Protein AF-A0A7R9B878-F1 (afdb_monomer_lite)

Sequence (375 aa):
MNLVMQFRKVCNHPELFERREAKSPLFLRCEQYVLPKLVYEEGLLSHSLPSKKHILENMLSVFFAENIHRSLQPSGKRKEVESCFSFTRFCSLSPAELQGLAVGGLVFVLLHAAHRTSISSLLRHCYQWWPAAELRLSSLFLLLPRLPSSGLVFTAVAGRSVYTYTIHIHHPMPETLEHRILRSRKVQQTWKQSGQQLLSLVEGVTIKQEVEEPSETAMKTHNLVHKVLPPTKPPPTSPSKSLRSPKVPEGKSPSKSHHEEESRFSILPEFPHKPQDSTVLEFQPTDMPAFLYYTSPKVQTGSRDLYSSCANAAWGSIRHKHCFPREGQQTLLYGSPESASLYMARTRLFHPPVLGGLAASVPRFGWSNILVPGE

Secondary structure (DSSP, 8-state):
-HHHHHHHHHHH-GGGTS----B--EEE-PPPEE--HHHHHTS-TTTSSHHHHIIIIIIS-TTSHHHHHHHHS--SS-S----TTHHHHHHT--HHHHHHHHHS-HHHHHHHHHHHHHHHHHHHHHHHH-GGGHHHHGGGGGG-----TTS---S-TTS--EEEEEEEEE---PPPHHHHHHHHHHHHHHHHHHHHHHHHHHSS----------------------------------------PPP-------------------PPPPP-PPP-PPEEEEEEEEEPPGGGG----SEEEPPPPEE-SSHHHHHHHHHHHTTSSHHHHHHHHHSSHHHHHHHHHGGG-SSPPP--GGGT---TT-SS--B-TT-

pLDDT: mean 71.99, std 23.73, range [22.48, 95.75]

Organism: Timema shepardi (NCBI:txid629360)

Structure (mmCIF, N/CA/C/O backbone):
data_AF-A0A7R9B878-F1
#
_entry.id   AF-A0A7R9B878-F1
#
loop_
_atom_site.group_PDB
_atom_site.id
_atom_site.type_symbol
_atom_site.label_atom_id
_atom_site.label_alt_id
_atom_site.label_comp_id
_atom_site.label_asym_id
_atom_site.label_entity_id
_atom_site.label_seq_id
_atom_site.pdbx_PDB_ins_code
_atom_site.Cartn_x
_atom_site.Cartn_y
_atom_site.Cartn_z
_atom_site.occupancy
_atom_site.B_iso_or_equiv
_atom_site.auth_seq_id
_atom_site.auth_comp_id
_atom_site.auth_asym_id
_atom_site.auth_atom_id
_atom_site.pdbx_PDB_model_num
ATOM 1 N N . MET A 1 1 ? 2.593 -8.143 -62.021 1.00 60.97 1 MET A N 1
ATOM 2 C CA . MET A 1 1 ? 3.829 -7.496 -61.518 1.00 60.97 1 MET A CA 1
ATOM 3 C C . MET A 1 1 ? 3.821 -7.278 -60.000 1.00 60.97 1 MET A C 1
ATOM 5 O O . MET A 1 1 ? 4.711 -7.811 -59.352 1.00 60.97 1 MET A O 1
ATOM 9 N N . ASN A 1 2 ? 2.829 -6.581 -59.416 1.00 71.06 2 ASN A N 1
ATOM 10 C CA . ASN A 1 2 ? 2.814 -6.216 -57.982 1.00 71.06 2 ASN A CA 1
ATOM 11 C C . ASN A 1 2 ? 3.173 -7.341 -56.992 1.00 71.06 2 ASN A C 1
ATOM 13 O O . ASN A 1 2 ? 4.050 -7.120 -56.167 1.00 71.06 2 ASN A O 1
ATOM 17 N N . LEU A 1 3 ? 2.573 -8.536 -57.078 1.00 79.94 3 LEU A N 1
ATOM 18 C CA . LEU A 1 3 ? 2.865 -9.629 -56.130 1.00 79.94 3 LEU A CA 1
ATOM 19 C C . LEU A 1 3 ? 4.356 -10.011 -56.100 1.00 79.94 3 LEU A C 1
ATOM 21 O O . LEU A 1 3 ? 4.953 -10.059 -55.030 1.00 79.94 3 LEU A O 1
ATOM 25 N N . VAL A 1 4 ? 4.990 -10.186 -57.265 1.00 83.88 4 VAL A N 1
ATOM 26 C CA . VAL A 1 4 ? 6.428 -10.507 -57.374 1.00 83.88 4 VAL A CA 1
ATOM 27 C C . VAL A 1 4 ? 7.299 -9.383 -56.798 1.00 83.88 4 VAL A C 1
ATOM 29 O O . VAL A 1 4 ? 8.306 -9.651 -56.145 1.00 83.88 4 VAL A O 1
ATOM 32 N N . MET A 1 5 ? 6.892 -8.124 -56.983 1.00 82.56 5 MET A N 1
ATOM 33 C CA . MET A 1 5 ? 7.583 -6.970 -56.397 1.00 82.56 5 MET A CA 1
ATOM 34 C C . MET A 1 5 ? 7.410 -6.894 -54.873 1.00 82.56 5 MET A C 1
ATOM 36 O O . MET A 1 5 ? 8.353 -6.510 -54.187 1.00 82.56 5 MET A O 1
ATOM 40 N N . GLN A 1 6 ? 6.253 -7.286 -54.327 1.00 77.81 6 GLN A N 1
ATOM 41 C CA . GLN A 1 6 ? 6.044 -7.347 -52.876 1.00 77.81 6 GLN A CA 1
ATOM 42 C C . GLN A 1 6 ? 6.827 -8.500 -52.238 1.00 77.81 6 GLN A C 1
ATOM 44 O O . GLN A 1 6 ? 7.474 -8.279 -51.220 1.00 77.81 6 GLN A O 1
ATOM 49 N N . PHE A 1 7 ? 6.873 -9.687 -52.857 1.00 82.50 7 PHE A N 1
ATOM 50 C CA . PHE A 1 7 ? 7.731 -10.777 -52.373 1.00 82.50 7 PHE A CA 1
ATOM 51 C C . PHE A 1 7 ? 9.207 -10.362 -52.345 1.00 82.50 7 PHE A C 1
ATOM 53 O O . PHE A 1 7 ? 9.856 -10.532 -51.320 1.00 82.50 7 PHE A O 1
ATOM 60 N N . ARG A 1 8 ? 9.720 -9.713 -53.403 1.00 86.06 8 ARG A N 1
ATOM 61 C CA . ARG A 1 8 ? 11.087 -9.153 -53.403 1.00 86.06 8 ARG A CA 1
ATOM 62 C C . ARG A 1 8 ? 11.313 -8.133 -52.280 1.00 86.06 8 ARG A C 1
ATOM 64 O O . ARG A 1 8 ? 12.351 -8.177 -51.631 1.00 86.06 8 ARG A O 1
ATOM 71 N N . LYS A 1 9 ? 10.344 -7.251 -52.006 1.00 84.25 9 LYS A N 1
ATOM 72 C CA . LYS A 1 9 ? 10.427 -6.304 -50.879 1.00 84.25 9 LYS A CA 1
ATOM 73 C C . LYS A 1 9 ? 10.482 -7.011 -49.523 1.00 84.25 9 LYS A C 1
ATOM 75 O O . LYS A 1 9 ? 11.307 -6.632 -48.707 1.00 84.25 9 LYS A O 1
ATOM 80 N N . VAL A 1 10 ? 9.665 -8.044 -49.303 1.00 78.94 10 VAL A N 1
ATOM 81 C CA . VAL A 1 10 ? 9.662 -8.827 -48.051 1.00 78.94 10 VAL A CA 1
ATOM 82 C C . VAL A 1 10 ? 10.943 -9.656 -47.889 1.00 78.94 10 VAL A C 1
ATOM 84 O O . VAL A 1 10 ? 11.454 -9.753 -46.780 1.00 78.94 10 VAL A O 1
ATOM 87 N N . CYS A 1 11 ? 11.517 -10.195 -48.970 1.00 80.94 11 CYS A N 1
ATOM 88 C CA . CYS A 1 11 ? 12.818 -10.875 -48.913 1.00 80.94 11 CYS A CA 1
ATOM 89 C C . CYS A 1 11 ? 13.971 -9.928 -48.542 1.00 80.94 11 CYS A C 1
ATOM 91 O O . CYS A 1 11 ? 14.878 -10.336 -47.823 1.00 80.94 11 CYS A O 1
ATOM 93 N N . ASN A 1 12 ? 13.934 -8.679 -49.016 1.00 81.81 12 ASN A N 1
ATOM 94 C CA . ASN A 1 12 ? 14.946 -7.669 -48.694 1.00 81.81 12 ASN A CA 1
ATOM 95 C C . ASN A 1 12 ? 14.740 -7.044 -47.300 1.00 81.81 12 ASN A C 1
ATOM 97 O O . ASN A 1 12 ? 15.704 -6.592 -46.690 1.00 81.81 12 ASN A O 1
ATOM 101 N N . HIS A 1 13 ? 13.491 -7.003 -46.828 1.00 79.19 13 HIS A N 1
ATOM 102 C CA . HIS A 1 13 ? 13.063 -6.359 -45.588 1.00 79.19 13 HIS A CA 1
ATOM 103 C C . HIS A 1 13 ? 12.027 -7.234 -44.855 1.00 79.19 13 HIS A C 1
ATOM 105 O O . HIS A 1 13 ? 10.819 -6.967 -44.947 1.00 79.19 13 HIS A O 1
ATOM 111 N N . PRO A 1 14 ? 12.450 -8.293 -44.136 1.00 72.00 14 PRO A N 1
ATOM 112 C CA . PRO A 1 14 ? 11.535 -9.157 -43.387 1.00 72.00 14 PRO A CA 1
ATOM 113 C C . PRO A 1 14 ? 10.742 -8.396 -42.310 1.00 72.00 14 PRO A C 1
ATOM 115 O O . PRO A 1 14 ? 9.621 -8.783 -41.984 1.00 72.00 14 PRO A O 1
ATOM 118 N N . GLU A 1 15 ? 11.248 -7.258 -41.823 1.00 68.31 15 GLU A N 1
ATOM 119 C CA . GLU A 1 15 ? 10.559 -6.341 -40.907 1.00 68.31 15 GLU A CA 1
ATOM 120 C C . GLU A 1 15 ? 9.314 -5.658 -41.508 1.00 68.31 15 GLU A C 1
ATOM 122 O O . GLU A 1 15 ? 8.491 -5.112 -40.770 1.00 68.31 15 GLU A O 1
ATOM 127 N N . LEU A 1 16 ? 9.126 -5.704 -42.836 1.00 72.56 16 LEU A N 1
ATOM 128 C CA . LEU A 1 16 ? 7.860 -5.310 -43.470 1.00 72.56 16 LEU A CA 1
ATOM 129 C C . LEU A 1 16 ? 6.738 -6.324 -43.214 1.00 72.56 16 LEU A C 1
ATOM 131 O O . LEU A 1 16 ? 5.569 -5.947 -43.292 1.00 72.56 16 LEU A O 1
ATOM 135 N N . PHE A 1 17 ? 7.088 -7.580 -42.921 1.00 67.31 17 PHE A N 1
ATOM 136 C CA . PHE A 1 17 ? 6.156 -8.661 -42.603 1.00 67.31 17 PHE A CA 1
ATOM 137 C C . PHE A 1 17 ? 6.079 -8.884 -41.085 1.00 67.31 17 PHE A C 1
ATOM 139 O O . PHE A 1 17 ? 4.998 -8.837 -40.506 1.00 67.31 17 PHE A O 1
ATOM 146 N N . GLU A 1 18 ? 7.227 -9.012 -40.413 1.00 66.12 18 GLU A N 1
ATOM 147 C CA . GLU A 1 18 ? 7.327 -9.131 -38.952 1.00 66.12 18 GLU A CA 1
ATOM 148 C C . GLU A 1 18 ? 7.407 -7.764 -38.254 1.00 66.12 18 GLU A C 1
ATOM 150 O O . GLU A 1 18 ? 8.335 -7.467 -37.492 1.00 66.12 18 GLU A O 1
ATOM 155 N N . ARG A 1 19 ? 6.402 -6.911 -38.482 1.00 70.00 19 ARG A N 1
ATOM 156 C CA . ARG A 1 19 ? 6.251 -5.687 -37.686 1.00 70.00 19 ARG A CA 1
ATOM 157 C C . ARG A 1 19 ? 5.991 -6.060 -36.230 1.00 70.00 19 ARG A C 1
ATOM 159 O O . ARG A 1 19 ? 4.980 -6.671 -35.894 1.00 70.00 19 ARG A O 1
ATOM 166 N N . ARG A 1 20 ? 6.908 -5.671 -35.345 1.00 75.19 20 ARG A N 1
ATOM 167 C CA . ARG A 1 20 ? 6.765 -5.871 -33.900 1.00 75.19 20 ARG A CA 1
ATOM 168 C C . ARG A 1 20 ? 5.808 -4.821 -33.331 1.00 75.19 20 ARG A C 1
ATOM 170 O O . ARG A 1 20 ? 6.236 -3.772 -32.865 1.00 75.19 20 ARG A O 1
ATOM 177 N N . GLU A 1 21 ? 4.513 -5.099 -33.408 1.00 82.62 21 GLU A N 1
ATOM 178 C CA . GLU A 1 21 ? 3.469 -4.215 -32.879 1.00 82.62 21 GLU A CA 1
ATOM 179 C C . GLU A 1 21 ? 3.518 -4.094 -31.347 1.00 82.62 21 GLU A C 1
ATOM 181 O O . GLU A 1 21 ? 3.971 -5.007 -30.648 1.00 82.62 21 GLU A O 1
ATOM 186 N N . ALA A 1 22 ? 3.023 -2.966 -30.827 1.00 87.75 22 ALA A N 1
ATOM 187 C CA . ALA A 1 22 ? 2.851 -2.750 -29.395 1.00 87.75 22 ALA A CA 1
ATOM 188 C C . ALA A 1 22 ? 1.836 -3.747 -28.816 1.00 87.75 22 ALA A C 1
ATOM 190 O O . ALA A 1 22 ? 0.763 -3.959 -29.381 1.00 87.75 22 ALA A O 1
ATOM 191 N N . LYS A 1 23 ? 2.172 -4.359 -27.679 1.00 87.94 23 LYS A N 1
ATOM 192 C CA . LYS A 1 23 ? 1.365 -5.404 -27.037 1.00 87.94 23 LYS A CA 1
ATOM 193 C C . LYS A 1 23 ? 0.832 -4.915 -25.703 1.00 87.94 23 LYS A C 1
ATOM 195 O O . LYS A 1 23 ? 1.571 -4.350 -24.904 1.00 87.94 23 LYS A O 1
ATOM 200 N N . SER A 1 24 ? -0.435 -5.193 -25.435 1.00 91.19 24 SER A N 1
ATOM 201 C CA . SER A 1 24 ? -1.077 -4.969 -24.143 1.00 91.19 24 SER A CA 1
ATOM 202 C C . SER A 1 24 ? -1.855 -6.221 -23.720 1.00 91.19 24 SER A C 1
ATOM 204 O O . SER A 1 24 ? -2.258 -7.013 -24.579 1.00 91.19 24 SER A O 1
ATOM 206 N N . PRO A 1 25 ? -2.075 -6.444 -22.413 1.00 93.31 25 PRO A N 1
ATOM 207 C CA . PRO A 1 25 ? -2.999 -7.468 -21.947 1.00 93.31 25 PRO A CA 1
ATOM 208 C C . PRO A 1 25 ? -4.426 -7.143 -22.382 1.00 93.31 25 PRO A C 1
ATOM 210 O O . PRO A 1 25 ? -4.847 -5.985 -22.337 1.00 93.31 25 PRO A O 1
ATOM 213 N N . LEU A 1 26 ? -5.213 -8.170 -22.697 1.00 94.56 26 LEU A N 1
ATOM 214 C CA . LEU A 1 26 ? -6.654 -8.004 -22.842 1.00 94.56 26 LEU A CA 1
ATOM 215 C C . LEU A 1 26 ? -7.258 -7.679 -21.468 1.00 94.56 26 LEU A C 1
ATOM 217 O O . LEU A 1 26 ? -7.302 -8.541 -20.588 1.00 94.56 26 LEU A O 1
ATOM 221 N N . PHE A 1 27 ? -7.714 -6.441 -21.273 1.00 94.88 27 PHE A N 1
ATOM 222 C CA . PHE A 1 27 ? -8.405 -6.046 -20.048 1.00 94.88 27 PHE A CA 1
ATOM 223 C C . PHE A 1 27 ? -9.888 -6.426 -20.123 1.00 94.88 27 PHE A C 1
ATOM 225 O O . PHE A 1 27 ? -10.669 -5.807 -20.846 1.00 94.88 27 PHE A O 1
ATOM 232 N N . LEU A 1 28 ? -10.283 -7.437 -19.353 1.00 94.06 28 LEU A N 1
ATOM 233 C CA . LEU A 1 28 ? -11.670 -7.858 -19.208 1.00 94.06 28 LEU A CA 1
ATOM 234 C C . LEU A 1 28 ? -12.318 -7.140 -18.021 1.00 94.06 28 LEU A C 1
ATOM 236 O O . LEU A 1 28 ? -11.859 -7.215 -16.879 1.00 94.06 28 LEU A O 1
ATOM 240 N N . ARG A 1 29 ? -13.434 -6.459 -18.280 1.00 91.31 29 ARG A N 1
ATOM 241 C CA . ARG A 1 29 ? -14.284 -5.908 -17.226 1.00 91.31 29 ARG A CA 1
ATOM 242 C C . ARG A 1 29 ? -15.211 -7.008 -16.713 1.00 91.31 29 ARG A C 1
ATOM 244 O O . ARG A 1 29 ? -16.093 -7.447 -17.442 1.00 91.31 29 ARG A O 1
ATOM 251 N N . CYS A 1 30 ? -15.044 -7.417 -15.456 1.00 92.44 30 CYS A N 1
ATOM 252 C CA . CYS A 1 30 ? -16.064 -8.215 -14.781 1.00 92.44 30 CYS A CA 1
ATOM 253 C C . CYS A 1 30 ? -17.383 -7.435 -14.655 1.00 92.44 30 CYS A C 1
ATOM 255 O O . CYS A 1 30 ? -17.383 -6.223 -14.421 1.00 92.44 30 CYS A O 1
ATOM 257 N N . GLU A 1 31 ? -18.500 -8.154 -14.749 1.00 93.25 31 GLU A N 1
ATOM 258 C CA . GLU A 1 31 ? -19.825 -7.625 -14.429 1.00 93.25 31 GLU A CA 1
ATOM 259 C C . GLU A 1 31 ? -19.947 -7.254 -12.943 1.00 93.25 31 GLU A C 1
ATOM 261 O O . GLU A 1 31 ? -19.177 -7.714 -12.090 1.00 93.25 31 GLU A O 1
ATOM 266 N N . GLN A 1 32 ? -20.919 -6.394 -12.634 1.00 93.50 32 GLN A N 1
ATOM 267 C CA . GLN A 1 32 ? -21.176 -5.953 -11.266 1.00 93.50 32 GLN A CA 1
ATOM 268 C C . GLN A 1 32 ? -21.882 -7.047 -10.462 1.00 93.50 32 GLN A C 1
ATOM 270 O O . GLN A 1 32 ? -22.821 -7.685 -10.934 1.00 93.50 32 GLN A O 1
ATOM 275 N N . TYR A 1 33 ? -21.460 -7.231 -9.214 1.00 94.88 33 TYR A N 1
ATOM 276 C CA . TYR A 1 33 ? -22.148 -8.106 -8.276 1.00 94.88 33 TYR A CA 1
ATOM 277 C C . TYR A 1 33 ? -23.365 -7.372 -7.704 1.00 94.88 33 TYR A C 1
ATOM 279 O O . TYR A 1 33 ? -23.237 -6.548 -6.796 1.00 94.88 33 TYR A O 1
ATOM 287 N N . VAL A 1 34 ? -24.537 -7.642 -8.281 1.00 95.75 34 VAL A N 1
ATOM 288 C CA . VAL A 1 34 ? -25.822 -7.086 -7.840 1.00 95.75 34 VAL A CA 1
ATOM 289 C C . VAL A 1 34 ? -26.262 -7.783 -6.552 1.00 95.75 34 VAL A C 1
ATOM 291 O O . VAL A 1 34 ? -26.659 -8.946 -6.565 1.00 95.75 34 VAL A O 1
ATOM 294 N N . LEU A 1 35 ? -26.209 -7.057 -5.438 1.00 95.50 35 LEU A N 1
ATOM 295 C CA . LEU A 1 35 ? -26.675 -7.503 -4.131 1.00 95.50 35 LEU A CA 1
ATOM 296 C C . LEU A 1 35 ? -28.018 -6.822 -3.801 1.00 95.50 35 LEU A C 1
ATOM 298 O O . LEU A 1 35 ? -28.092 -5.591 -3.848 1.00 95.50 35 LEU A O 1
ATOM 302 N N . PRO A 1 36 ? -29.081 -7.566 -3.438 1.00 95.38 36 PRO A N 1
ATOM 303 C CA . PRO A 1 36 ? -30.350 -6.961 -3.040 1.00 95.38 36 PRO A CA 1
ATOM 304 C C . PRO A 1 36 ? -30.195 -6.053 -1.815 1.00 95.38 36 PRO A C 1
ATOM 306 O O . PRO A 1 36 ? -29.483 -6.399 -0.870 1.00 95.38 36 PRO A O 1
ATOM 309 N N . LYS A 1 37 ? -30.919 -4.923 -1.798 1.00 94.31 37 LYS A N 1
ATOM 310 C CA . LYS A 1 37 ? -30.866 -3.914 -0.722 1.00 94.31 37 LYS A CA 1
ATOM 311 C C . LYS A 1 37 ? -30.964 -4.526 0.681 1.00 94.31 37 LYS A C 1
ATOM 313 O O . LYS A 1 37 ? -30.118 -4.234 1.519 1.00 94.31 37 LYS A O 1
ATOM 318 N N . LEU A 1 38 ? -31.935 -5.416 0.899 1.00 92.88 38 LEU A N 1
ATOM 319 C CA . LEU A 1 38 ? -32.158 -6.108 2.175 1.00 92.88 38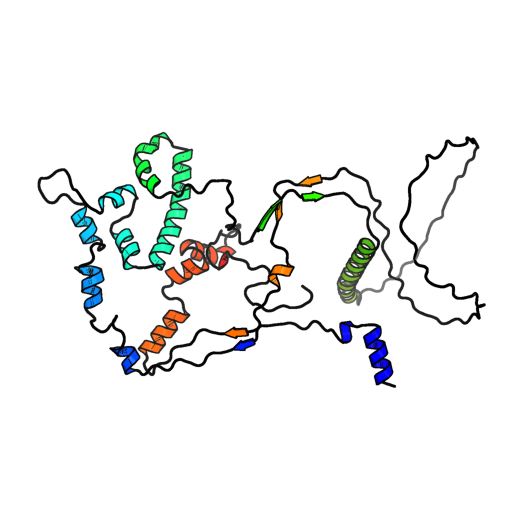 LEU A CA 1
ATOM 320 C C . LEU A 1 38 ? -30.903 -6.861 2.659 1.00 92.88 38 LEU A C 1
ATOM 322 O O . LEU A 1 38 ? -30.516 -6.758 3.817 1.00 92.88 38 LEU A O 1
ATOM 326 N N . VAL A 1 39 ? -30.212 -7.562 1.755 1.00 93.44 39 VAL A N 1
ATOM 327 C CA . VAL A 1 39 ? -29.002 -8.331 2.087 1.00 93.44 39 VAL A CA 1
ATOM 328 C C . VAL A 1 39 ? -27.808 -7.407 2.359 1.00 93.44 39 VAL A C 1
ATOM 330 O O . VAL A 1 39 ? -26.968 -7.734 3.193 1.00 93.44 39 VAL A O 1
ATOM 333 N N . TYR A 1 40 ? -27.737 -6.240 1.708 1.00 91.81 40 TYR A N 1
ATOM 334 C CA . TYR A 1 40 ? -26.709 -5.237 2.008 1.00 91.81 40 TYR A CA 1
ATOM 335 C C . TYR A 1 40 ? -26.927 -4.549 3.367 1.00 91.81 40 TYR A C 1
ATOM 337 O O . TYR A 1 40 ? -25.963 -4.300 4.089 1.00 91.81 40 TYR A O 1
ATOM 345 N N . GLU A 1 41 ? -28.174 -4.211 3.706 1.00 89.12 41 GLU A N 1
ATOM 346 C CA . GLU A 1 41 ? -28.492 -3.416 4.898 1.00 89.12 41 GLU A CA 1
ATOM 347 C C . GLU A 1 41 ? -28.622 -4.272 6.169 1.00 89.12 41 GLU A C 1
ATOM 349 O O . GLU A 1 41 ? -28.073 -3.893 7.202 1.00 89.12 41 GLU A O 1
ATOM 354 N N . GLU A 1 42 ? -29.254 -5.449 6.090 1.00 89.12 42 GLU A N 1
ATOM 355 C CA . GLU A 1 42 ? -29.524 -6.318 7.250 1.00 89.12 42 GLU A CA 1
ATOM 356 C C . GLU A 1 42 ? -28.644 -7.581 7.290 1.00 89.12 42 GLU A C 1
ATOM 358 O O . GLU A 1 42 ? -28.319 -8.080 8.368 1.00 89.12 42 GLU A O 1
ATOM 363 N N . GLY A 1 43 ? -28.188 -8.081 6.134 1.00 88.50 43 GLY A N 1
ATOM 364 C CA . GLY A 1 43 ? -27.401 -9.323 6.035 1.00 88.50 43 GLY A CA 1
ATOM 365 C C . GLY A 1 43 ? -25.981 -9.257 6.623 1.00 88.50 43 GLY A C 1
ATOM 366 O O . GLY A 1 43 ? -25.303 -10.279 6.738 1.00 88.50 43 GLY A O 1
ATOM 367 N N . LEU A 1 44 ? -25.508 -8.0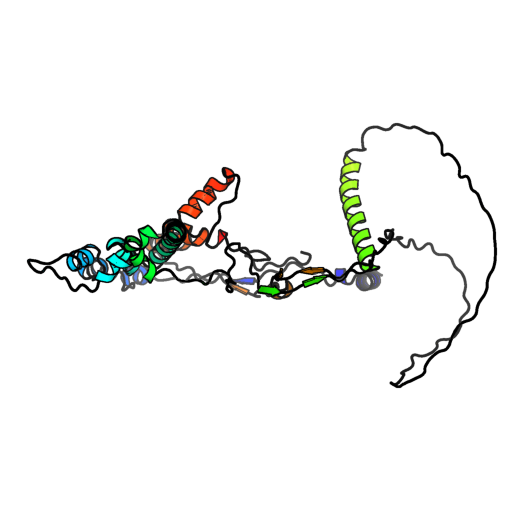72 7.018 1.00 85.44 44 LEU A N 1
ATOM 368 C CA . LEU A 1 44 ? -24.191 -7.880 7.626 1.00 85.44 44 LEU A CA 1
ATOM 369 C C . LEU A 1 44 ? -24.225 -8.170 9.140 1.00 85.44 44 LEU A C 1
ATOM 371 O O . LEU A 1 44 ? -24.562 -7.311 9.953 1.00 85.44 44 LEU A O 1
ATOM 375 N N . LEU A 1 45 ? -23.751 -9.357 9.543 1.00 85.88 45 LEU A N 1
ATOM 376 C CA . LEU A 1 45 ? -23.610 -9.799 10.952 1.00 85.88 45 LEU A CA 1
ATOM 377 C C . LEU A 1 45 ? -22.684 -8.917 11.832 1.00 85.88 45 LEU A C 1
ATOM 379 O O . LEU A 1 45 ? -22.586 -9.105 13.052 1.00 85.88 45 LEU A O 1
ATOM 383 N N . SER A 1 46 ? -21.972 -7.974 11.211 1.00 81.56 46 SER A N 1
ATOM 384 C CA . SER A 1 46 ? -21.177 -6.920 11.850 1.00 81.56 46 SER A CA 1
ATOM 385 C C . SER A 1 46 ? -21.989 -5.662 12.199 1.00 81.56 46 SER A C 1
ATOM 387 O O . SER A 1 46 ? -21.500 -4.831 12.965 1.00 81.56 46 SER A O 1
ATOM 389 N N . HIS A 1 47 ? -23.202 -5.521 11.651 1.00 80.88 47 HIS A N 1
ATOM 390 C CA . HIS A 1 47 ? -24.131 -4.401 11.851 1.00 80.88 47 HIS A CA 1
ATOM 391 C C . HIS A 1 47 ? -25.465 -4.819 12.496 1.00 80.88 47 HIS A C 1
ATOM 393 O O . HIS A 1 47 ? -26.141 -3.960 13.054 1.00 80.88 47 HIS A O 1
ATOM 399 N N . SER A 1 48 ? -25.813 -6.114 12.493 1.00 82.12 48 SER A N 1
ATOM 400 C CA . SER A 1 48 ? -27.084 -6.651 13.026 1.00 82.12 48 SER A CA 1
ATOM 401 C C . SER A 1 48 ? -27.394 -6.306 14.492 1.00 82.12 48 SER A C 1
ATOM 403 O O . SER A 1 48 ? -28.538 -6.409 14.923 1.00 82.12 48 SER A O 1
ATOM 405 N N . LEU A 1 49 ? -26.392 -5.879 15.263 1.00 84.81 49 LEU A N 1
ATOM 406 C CA . LEU A 1 49 ? -26.541 -5.318 16.603 1.00 84.81 49 LEU A CA 1
ATOM 407 C C . LEU A 1 49 ? -25.678 -4.046 16.702 1.00 84.81 49 LEU A C 1
ATOM 409 O O . LEU A 1 49 ? -24.469 -4.166 16.913 1.00 84.81 49 LEU A O 1
ATOM 413 N N . PRO A 1 50 ? -26.248 -2.829 16.588 1.00 79.88 50 PRO A N 1
ATOM 414 C CA . PRO A 1 50 ? -25.476 -1.580 16.613 1.00 79.88 50 PRO A CA 1
ATOM 415 C C . PRO A 1 50 ? -24.614 -1.406 17.874 1.00 79.88 50 PRO A C 1
ATOM 417 O O . PRO A 1 50 ? -23.491 -0.912 17.808 1.00 79.88 50 PRO A O 1
ATOM 420 N N . SER A 1 51 ? -25.103 -1.882 19.022 1.00 88.31 51 SER A N 1
ATOM 421 C CA . SER A 1 51 ? -24.391 -1.854 20.304 1.00 88.31 51 SER A CA 1
ATOM 422 C C . SER A 1 51 ? -23.247 -2.872 20.414 1.00 88.31 51 SER A C 1
ATOM 424 O O . SER A 1 51 ? -22.360 -2.682 21.243 1.00 88.31 51 SER A O 1
ATOM 426 N N . LYS A 1 52 ? -23.215 -3.931 19.589 1.00 87.50 52 LYS A N 1
ATOM 427 C CA . LYS A 1 52 ? -22.244 -5.039 19.699 1.00 87.50 52 LYS A CA 1
ATOM 428 C C . LYS A 1 52 ? -20.799 -4.564 19.574 1.00 87.50 52 LYS A C 1
ATOM 430 O O . LYS A 1 52 ? -19.963 -5.003 20.357 1.00 87.50 52 LYS A O 1
ATOM 435 N N . LYS A 1 53 ? -20.515 -3.640 18.649 1.00 85.88 53 LYS A N 1
ATOM 436 C CA . LYS A 1 53 ? -19.178 -3.039 18.521 1.00 85.88 53 LYS A CA 1
ATOM 437 C C . LYS A 1 53 ? -18.801 -2.254 19.771 1.00 85.88 53 LYS A C 1
ATOM 439 O O . LYS A 1 53 ? -17.782 -2.547 20.373 1.00 85.88 53 LYS A O 1
ATOM 444 N N . HIS A 1 54 ? -19.663 -1.355 20.246 1.00 87.94 54 HIS A N 1
ATOM 445 C CA . HIS A 1 54 ? -19.406 -0.613 21.485 1.00 87.94 54 HIS A CA 1
ATOM 446 C C . HIS A 1 54 ? -19.202 -1.541 22.700 1.00 87.94 54 HIS A C 1
ATOM 448 O O . HIS A 1 54 ? -18.325 -1.312 23.528 1.00 87.94 54 HIS A O 1
ATOM 454 N N . ILE A 1 55 ? -19.981 -2.618 22.816 1.00 90.19 55 ILE A N 1
ATOM 455 C CA . ILE A 1 55 ? -19.843 -3.569 23.923 1.00 90.19 55 ILE A CA 1
ATOM 456 C C . ILE A 1 55 ? -18.510 -4.331 23.836 1.00 90.19 55 ILE A C 1
ATOM 458 O O . ILE A 1 55 ? -17.818 -4.428 24.843 1.00 90.19 55 ILE A O 1
ATOM 462 N N . LEU A 1 56 ? -18.117 -4.831 22.661 1.00 89.00 56 LEU A N 1
ATOM 463 C CA . LEU A 1 56 ? -16.913 -5.660 22.505 1.00 89.00 56 LEU A CA 1
ATOM 464 C C . LEU A 1 56 ? -15.610 -4.852 22.377 1.00 89.00 56 LEU A C 1
ATOM 466 O O . LEU A 1 56 ? -14.604 -5.225 22.968 1.00 89.00 56 LEU A O 1
ATOM 470 N N . GLU A 1 57 ? -15.620 -3.759 21.614 1.00 86.12 57 GLU A N 1
ATOM 471 C CA . GLU A 1 57 ? -14.434 -2.963 21.255 1.00 86.12 57 GLU A CA 1
ATOM 472 C C . GLU A 1 57 ? -14.123 -1.868 22.295 1.00 86.12 57 GLU A C 1
ATOM 474 O O . GLU A 1 57 ? -12.965 -1.471 22.427 1.00 86.12 57 GLU A O 1
ATOM 479 N N . ASN A 1 58 ? -15.133 -1.411 23.056 1.00 86.25 58 ASN A N 1
ATOM 480 C CA . ASN A 1 58 ? -15.004 -0.366 24.082 1.00 86.25 58 ASN A CA 1
ATOM 481 C C . ASN A 1 58 ? -15.163 -0.941 25.506 1.00 86.25 58 ASN A C 1
ATOM 483 O O . ASN A 1 58 ? -14.205 -0.975 26.271 1.00 86.25 58 ASN A O 1
ATOM 487 N N . MET A 1 59 ? -16.352 -1.452 25.860 1.00 88.88 59 MET A N 1
ATOM 488 C CA . MET A 1 59 ? -16.681 -1.816 27.254 1.00 88.88 59 MET A CA 1
ATOM 489 C C . MET A 1 59 ? -15.946 -3.065 27.766 1.00 88.88 59 MET A C 1
ATOM 491 O O . MET A 1 59 ? -15.379 -3.047 28.856 1.00 88.88 59 MET A O 1
ATOM 495 N N . LEU A 1 60 ? -15.979 -4.156 26.994 1.00 90.56 60 LEU A N 1
ATOM 496 C CA . LEU A 1 60 ? -15.410 -5.462 27.358 1.00 90.56 60 LEU A CA 1
ATOM 497 C C . LEU A 1 60 ? -14.001 -5.682 26.784 1.00 90.56 60 LEU A C 1
ATOM 499 O O . LEU A 1 60 ? -13.402 -6.736 26.999 1.00 90.56 60 LEU A O 1
ATOM 503 N N . SER A 1 61 ? -13.459 -4.703 26.056 1.00 92.69 61 SER A N 1
ATOM 504 C CA . SER A 1 61 ? -12.120 -4.801 25.484 1.00 92.69 61 SER A CA 1
ATOM 505 C C . SER A 1 61 ? -11.064 -4.698 26.581 1.00 92.69 61 SER A C 1
ATOM 507 O O . SER A 1 61 ? -10.888 -3.654 27.216 1.00 92.69 61 SER A O 1
ATOM 509 N N . VAL A 1 62 ? -10.298 -5.774 26.765 1.00 94.44 62 VAL A N 1
ATOM 510 C CA . VAL A 1 62 ? -9.110 -5.783 27.636 1.00 94.44 62 VAL A CA 1
ATOM 511 C C . VAL A 1 62 ? -8.050 -4.790 27.127 1.00 94.44 62 VAL A C 1
ATOM 513 O O . VAL A 1 62 ? -7.253 -4.282 27.907 1.00 94.44 62 VAL A O 1
ATOM 516 N N . PHE A 1 63 ? -8.084 -4.463 25.829 1.00 93.38 63 PHE A N 1
ATOM 517 C CA . PHE A 1 63 ? -7.213 -3.482 25.181 1.00 93.38 63 PHE A CA 1
ATOM 518 C C . PHE A 1 63 ? -7.776 -2.051 25.176 1.00 93.38 63 PHE A C 1
ATOM 520 O O . PHE A 1 63 ? -7.183 -1.180 24.546 1.00 93.38 63 PHE A O 1
ATOM 527 N N . PHE A 1 64 ? -8.900 -1.770 25.844 1.00 94.25 64 PHE A N 1
ATOM 528 C CA . PHE A 1 64 ? -9.355 -0.389 26.014 1.00 94.25 64 PHE A CA 1
ATOM 529 C C . PHE A 1 64 ? -8.366 0.387 26.897 1.00 94.25 64 PHE A C 1
ATOM 531 O O . PHE A 1 64 ? -7.952 -0.108 27.948 1.00 94.25 64 PHE A O 1
ATOM 538 N N . ALA A 1 65 ? -7.981 1.601 26.491 1.00 93.88 65 ALA A N 1
ATOM 539 C CA . ALA A 1 65 ? -6.887 2.348 27.114 1.00 93.88 65 ALA A CA 1
ATOM 540 C C . ALA A 1 65 ? -7.090 2.582 28.621 1.00 93.88 65 ALA A C 1
ATOM 542 O O . ALA A 1 65 ? -6.134 2.483 29.386 1.00 93.88 65 ALA A O 1
ATOM 543 N N . GLU A 1 66 ? -8.328 2.822 29.061 1.00 93.06 66 GLU A N 1
ATOM 544 C CA . GLU A 1 66 ? -8.667 2.979 30.481 1.00 93.06 66 GLU A CA 1
ATOM 545 C C . GLU A 1 66 ? -8.600 1.648 31.255 1.00 93.06 66 GLU A C 1
ATOM 547 O O . GLU A 1 66 ? -8.171 1.628 32.406 1.00 93.06 66 GLU A O 1
ATOM 552 N N . ASN A 1 67 ? -8.937 0.516 30.627 1.00 91.56 67 ASN A N 1
ATOM 553 C CA . ASN A 1 67 ? -8.808 -0.811 31.245 1.00 91.56 67 ASN A CA 1
ATOM 554 C C . ASN A 1 67 ? -7.326 -1.196 31.414 1.00 91.56 67 ASN A C 1
ATOM 556 O O . ASN A 1 67 ? -6.919 -1.640 32.490 1.00 91.56 67 ASN A O 1
ATOM 560 N N . ILE A 1 68 ? -6.498 -0.938 30.392 1.00 92.62 68 ILE A N 1
ATOM 561 C CA . ILE A 1 68 ? -5.031 -1.069 30.462 1.00 92.62 68 ILE A CA 1
ATOM 562 C C . ILE A 1 68 ? -4.468 -0.161 31.569 1.00 92.62 68 ILE A C 1
ATOM 564 O O . ILE A 1 68 ? -3.674 -0.604 32.398 1.00 92.62 68 ILE A O 1
ATOM 568 N N . HIS A 1 69 ? -4.889 1.106 31.604 1.00 91.50 69 HIS A N 1
ATOM 569 C CA . HIS A 1 69 ? -4.412 2.097 32.567 1.00 91.50 69 HIS A CA 1
ATOM 570 C C . HIS A 1 69 ? -4.766 1.723 34.015 1.00 91.50 69 HIS A C 1
ATOM 572 O O . HIS A 1 69 ? -3.880 1.713 34.868 1.00 91.50 69 HIS A O 1
ATOM 578 N N . ARG A 1 70 ? -6.014 1.315 34.281 1.00 90.31 70 ARG A N 1
ATOM 579 C CA . ARG A 1 70 ? -6.448 0.800 35.594 1.00 90.31 70 ARG A CA 1
ATOM 580 C C . ARG A 1 70 ? -5.702 -0.468 36.007 1.00 90.31 70 ARG A C 1
ATOM 582 O O . ARG A 1 70 ? -5.405 -0.622 37.183 1.00 90.31 70 ARG A O 1
ATOM 589 N N . SER A 1 71 ? -5.366 -1.350 35.062 1.00 91.00 71 SER A N 1
ATOM 590 C CA . SER A 1 71 ? -4.561 -2.550 35.339 1.00 91.00 71 SER A CA 1
ATOM 591 C C . SER A 1 71 ? -3.100 -2.227 35.683 1.00 91.00 71 SER A C 1
ATOM 593 O O . SER A 1 71 ? -2.485 -2.951 36.459 1.00 91.00 71 SER A O 1
ATOM 595 N N . LEU A 1 72 ? -2.541 -1.149 35.124 1.00 89.06 72 LEU A N 1
ATOM 596 C CA . LEU A 1 72 ? -1.177 -0.689 35.409 1.00 89.06 72 LEU A CA 1
ATOM 597 C C . LEU A 1 72 ? -1.047 0.080 36.736 1.00 89.06 72 LEU A C 1
ATOM 599 O O . LEU A 1 72 ? 0.067 0.220 37.241 1.00 89.06 72 LEU A O 1
ATOM 603 N N . GLN A 1 73 ? -2.143 0.609 37.285 1.00 85.56 73 GLN A N 1
ATOM 604 C CA . GLN A 1 73 ? -2.130 1.354 38.545 1.00 85.56 73 GLN A CA 1
ATOM 605 C C . GLN A 1 73 ? -2.292 0.432 39.773 1.00 85.56 73 GLN A C 1
ATOM 607 O O . GLN A 1 73 ? -3.052 -0.536 39.729 1.00 85.56 73 GLN A O 1
ATOM 612 N N . PRO A 1 74 ? -1.628 0.734 40.908 1.00 80.44 74 PRO A N 1
ATOM 613 C CA . PRO A 1 74 ? -1.802 -0.022 42.145 1.00 80.44 74 PRO A CA 1
ATOM 614 C C . PRO A 1 74 ? -3.199 0.184 42.741 1.00 80.44 74 PRO A C 1
ATOM 616 O O . PRO A 1 74 ? -3.522 1.238 43.289 1.00 80.44 74 PRO A O 1
ATOM 619 N N . SER A 1 75 ? -4.023 -0.863 42.694 1.00 71.00 75 SER A N 1
ATOM 620 C CA . SER A 1 75 ? -5.323 -0.883 43.366 1.00 71.00 75 SER A CA 1
ATOM 621 C C . SER A 1 75 ? -5.156 -1.085 44.880 1.00 71.00 75 SER A C 1
ATOM 623 O O . SER A 1 75 ? -5.177 -2.208 45.391 1.00 71.00 75 SER A O 1
ATOM 625 N N . GLY A 1 76 ? -5.008 0.020 45.615 1.00 74.38 76 GLY A N 1
ATOM 626 C CA . GLY A 1 76 ? -4.971 0.051 47.081 1.00 74.38 76 GLY A CA 1
ATOM 627 C C . GLY A 1 76 ? -3.559 0.059 47.679 1.00 74.38 76 GLY A C 1
ATOM 628 O O . GLY A 1 76 ? -2.616 0.566 47.087 1.00 74.38 76 GLY A O 1
ATOM 629 N N . LYS A 1 77 ? -3.404 -0.476 48.900 1.00 73.69 77 LYS A N 1
ATOM 630 C CA . LYS A 1 77 ? -2.169 -0.343 49.709 1.00 73.69 77 LYS A CA 1
ATOM 631 C C . LYS A 1 77 ? -0.990 -1.242 49.280 1.00 73.69 77 LYS A C 1
ATOM 633 O O . LYS A 1 77 ? 0.039 -1.233 49.954 1.00 73.69 77 LYS A O 1
ATOM 638 N N . ARG A 1 78 ? -1.116 -2.046 48.217 1.00 70.25 78 ARG A N 1
ATOM 639 C CA . ARG A 1 78 ? -0.024 -2.911 47.727 1.00 70.25 78 ARG A CA 1
ATOM 640 C C . ARG A 1 78 ? 0.955 -2.091 46.880 1.00 70.25 78 ARG A C 1
ATOM 642 O O . ARG A 1 78 ? 0.530 -1.344 46.007 1.00 70.25 78 ARG A O 1
ATOM 649 N N . LYS A 1 79 ? 2.259 -2.238 47.142 1.00 70.38 79 LYS A N 1
ATOM 650 C CA . LYS A 1 79 ? 3.331 -1.566 46.380 1.00 70.38 79 LYS A CA 1
ATOM 651 C C . LYS A 1 79 ? 3.642 -2.247 45.044 1.00 70.38 79 LYS A C 1
ATOM 653 O O . LYS A 1 79 ? 4.151 -1.595 44.140 1.00 70.38 79 LYS A O 1
ATOM 658 N N . GLU A 1 80 ? 3.354 -3.538 44.940 1.00 76.25 80 GLU A N 1
ATOM 659 C CA . GLU A 1 80 ? 3.636 -4.376 43.775 1.00 76.25 80 GLU A CA 1
ATOM 660 C C . GLU A 1 80 ? 2.337 -4.682 43.023 1.00 76.25 80 GLU A C 1
ATOM 662 O O . GLU A 1 80 ? 1.284 -4.885 43.636 1.00 76.25 80 GLU A O 1
ATOM 667 N N . VAL A 1 81 ? 2.416 -4.669 41.689 1.00 77.00 81 VAL A N 1
ATOM 668 C CA . VAL A 1 81 ? 1.269 -4.779 40.779 1.00 77.00 81 VAL A CA 1
ATOM 669 C C . VAL A 1 81 ? 1.615 -5.749 39.657 1.00 77.00 81 VAL A C 1
ATOM 671 O O . VAL A 1 81 ? 2.338 -5.407 38.722 1.00 77.00 81 VAL A O 1
ATOM 674 N N . GLU A 1 82 ? 1.080 -6.963 39.734 1.00 81.88 82 GLU A N 1
ATOM 675 C CA . GLU A 1 82 ? 1.165 -7.921 38.636 1.00 81.88 82 GLU A CA 1
ATOM 676 C C . GLU A 1 82 ? 0.107 -7.572 37.582 1.00 81.88 82 GLU A C 1
ATOM 678 O O . GLU A 1 82 ? -1.091 -7.769 37.778 1.00 81.88 82 GLU A O 1
ATOM 683 N N . SER A 1 83 ? 0.558 -7.013 36.458 1.00 86.38 83 SER A N 1
ATOM 684 C CA . SER A 1 83 ? -0.291 -6.655 35.320 1.00 86.38 83 SER A CA 1
ATOM 685 C C . SER A 1 83 ? 0.234 -7.286 34.038 1.00 86.38 83 SER A C 1
ATOM 687 O O . SER A 1 83 ? 1.411 -7.131 33.692 1.00 86.38 83 SER A O 1
ATOM 689 N N . CYS A 1 84 ? -0.670 -7.902 33.273 1.00 88.62 84 CYS A N 1
ATOM 690 C CA . CYS A 1 84 ? -0.398 -8.408 31.927 1.00 88.62 84 CYS A CA 1
ATOM 691 C C . CYS A 1 84 ? 0.096 -7.314 30.961 1.00 88.62 84 CYS A C 1
ATOM 693 O O . CYS A 1 84 ? 0.713 -7.637 29.953 1.00 88.62 84 CYS A O 1
ATOM 695 N N . PHE A 1 85 ? -0.139 -6.029 31.263 1.00 90.00 85 PHE A N 1
ATOM 696 C CA . PHE A 1 85 ? 0.293 -4.890 30.446 1.00 90.00 85 PHE A CA 1
ATOM 697 C C . PHE A 1 85 ? 1.573 -4.210 30.938 1.00 90.00 85 PHE A C 1
ATOM 699 O O . PHE A 1 85 ? 2.019 -3.244 30.316 1.00 90.00 85 PHE A O 1
ATOM 706 N N . SER A 1 86 ? 2.205 -4.705 32.006 1.00 87.06 86 SER A N 1
ATOM 707 C CA . SER A 1 86 ? 3.470 -4.171 32.548 1.00 87.06 86 SER A CA 1
ATOM 708 C C . SER A 1 86 ? 4.554 -3.967 31.474 1.00 87.06 86 SER A C 1
ATOM 710 O O . SER A 1 86 ? 5.245 -2.947 31.477 1.00 87.06 86 SER A O 1
ATOM 712 N N . PHE A 1 87 ? 4.628 -4.862 30.479 1.00 85.56 87 PHE A N 1
ATOM 713 C CA . PHE A 1 87 ? 5.559 -4.772 29.346 1.00 85.56 87 PHE A CA 1
ATOM 714 C C . PHE A 1 87 ? 5.437 -3.479 28.515 1.00 85.56 87 PHE A C 1
ATOM 716 O O . PHE A 1 87 ? 6.424 -3.046 27.917 1.00 85.56 87 PHE A O 1
ATOM 723 N N . THR A 1 88 ? 4.263 -2.831 28.485 1.00 84.06 88 THR A N 1
ATOM 724 C CA . THR A 1 88 ? 4.021 -1.599 27.705 1.00 84.06 88 THR A CA 1
ATOM 725 C C . THR A 1 88 ? 4.899 -0.441 28.178 1.00 84.06 88 THR A C 1
ATOM 727 O O . THR A 1 88 ? 5.439 0.309 27.360 1.00 84.06 88 THR A O 1
ATOM 730 N N . ARG A 1 89 ? 5.125 -0.357 29.499 1.00 80.25 89 ARG A N 1
ATOM 731 C CA . ARG A 1 89 ? 6.010 0.623 30.144 1.00 80.25 89 ARG A CA 1
ATOM 732 C C . ARG A 1 89 ? 7.462 0.456 29.712 1.00 80.25 89 ARG A C 1
ATOM 734 O O . ARG A 1 89 ? 8.157 1.456 29.580 1.00 80.25 89 ARG A O 1
ATOM 741 N N . PHE A 1 90 ? 7.899 -0.774 29.442 1.00 77.69 90 PHE A N 1
ATOM 742 C CA . PHE A 1 90 ? 9.243 -1.038 28.935 1.00 77.69 90 PHE A CA 1
ATOM 743 C C . PHE A 1 90 ? 9.340 -0.767 27.427 1.00 77.69 90 PHE A C 1
ATOM 745 O O . PHE A 1 90 ? 10.173 0.030 26.997 1.00 77.69 90 PHE A O 1
ATOM 752 N N . CYS A 1 91 ? 8.419 -1.324 26.635 1.00 75.06 91 CYS A N 1
ATOM 753 C CA . CYS A 1 91 ? 8.395 -1.195 25.171 1.00 75.06 91 CYS A CA 1
ATOM 754 C C . CYS A 1 91 ? 8.202 0.249 24.659 1.00 75.06 91 CYS A C 1
ATOM 756 O O . CYS A 1 91 ? 8.396 0.514 23.466 1.00 75.06 91 CYS A O 1
ATOM 758 N N . SER A 1 92 ? 7.821 1.174 25.550 1.00 75.50 92 SER A N 1
ATOM 759 C CA . SER A 1 92 ? 7.347 2.529 25.239 1.00 75.50 92 SER A CA 1
ATOM 760 C C . SER A 1 92 ? 6.173 2.497 24.264 1.00 75.50 92 SER A C 1
ATOM 762 O O . SER A 1 92 ? 6.254 2.994 23.143 1.00 75.50 92 SER A O 1
ATOM 764 N N . LEU A 1 93 ? 5.098 1.853 24.718 1.00 85.06 93 LEU A N 1
ATOM 765 C CA . LEU A 1 93 ? 3.763 1.946 24.140 1.00 85.06 93 LEU A CA 1
ATOM 766 C C . LEU A 1 93 ? 2.861 2.627 25.170 1.00 85.06 93 LEU A C 1
ATOM 768 O O . LEU A 1 93 ? 2.804 2.193 26.324 1.00 85.06 93 LEU A O 1
ATOM 772 N N . SER A 1 94 ? 2.146 3.679 24.779 1.00 90.69 94 SER A N 1
ATOM 773 C CA . SER A 1 94 ? 1.058 4.202 25.607 1.00 90.69 94 SER A CA 1
ATOM 774 C C . SER A 1 94 ? -0.157 3.253 25.583 1.00 90.69 94 SER A C 1
ATOM 776 O O . SER A 1 94 ? -0.348 2.517 24.610 1.00 90.69 94 SER A O 1
ATOM 778 N N . PRO A 1 95 ? -1.032 3.280 26.609 1.00 92.75 95 PRO A N 1
ATOM 779 C CA . PRO A 1 95 ? -2.293 2.531 26.589 1.00 92.75 95 PRO A CA 1
ATOM 780 C C . PRO A 1 95 ? -3.172 2.846 25.366 1.00 92.75 95 PRO A C 1
ATOM 782 O O . PRO A 1 95 ? -3.820 1.954 24.827 1.00 92.75 95 PRO A O 1
ATOM 785 N N . ALA A 1 96 ? -3.148 4.098 24.893 1.00 92.75 96 ALA A N 1
ATOM 786 C CA . ALA A 1 96 ? -3.883 4.539 23.709 1.00 92.75 96 ALA A CA 1
ATOM 787 C C . ALA A 1 96 ? -3.287 3.991 22.398 1.00 92.75 96 ALA A C 1
ATOM 789 O O . ALA A 1 96 ? -4.034 3.551 21.526 1.00 92.75 96 ALA A O 1
ATOM 790 N N . GLU A 1 97 ? -1.956 3.950 22.261 1.00 91.94 97 GLU A N 1
ATOM 791 C CA . GLU A 1 97 ? -1.309 3.287 21.119 1.00 91.94 97 GLU A CA 1
ATOM 792 C C . GLU A 1 97 ? -1.580 1.783 21.114 1.00 91.94 97 GLU A C 1
ATOM 794 O O . GLU A 1 97 ? -1.868 1.234 20.054 1.00 91.94 97 GLU A O 1
ATOM 799 N N . LEU A 1 98 ? -1.545 1.113 22.275 1.00 92.19 98 LEU A N 1
ATOM 800 C CA . LEU A 1 98 ? -1.861 -0.316 22.345 1.00 92.19 98 LEU A CA 1
ATOM 801 C C . LEU A 1 98 ? -3.321 -0.594 21.950 1.00 92.19 98 LEU A C 1
ATOM 803 O O . LEU A 1 98 ? -3.567 -1.534 21.195 1.00 92.19 98 LEU A O 1
ATOM 807 N N . GLN A 1 99 ? -4.273 0.246 22.375 1.00 93.56 99 GLN A N 1
ATOM 808 C CA . GLN A 1 99 ? -5.656 0.174 21.892 1.00 93.56 99 GLN A CA 1
ATOM 809 C C . GLN A 1 99 ? -5.731 0.361 20.368 1.00 93.56 99 GLN A C 1
ATOM 811 O O . GLN A 1 99 ? -6.393 -0.417 19.680 1.00 93.56 99 GLN A O 1
ATOM 816 N N . GLY A 1 100 ? -5.037 1.368 19.826 1.00 92.19 100 GLY A N 1
ATOM 817 C CA . GLY A 1 100 ? -4.985 1.635 18.385 1.00 92.19 100 GLY A CA 1
ATOM 818 C C . GLY A 1 100 ? -4.410 0.463 17.584 1.00 92.19 100 GLY A C 1
ATOM 819 O O . GLY A 1 100 ? -4.964 0.097 16.552 1.00 92.19 100 GLY A O 1
ATOM 820 N N . LEU A 1 101 ? -3.353 -0.177 18.088 1.00 91.62 101 LEU A N 1
ATOM 821 C CA . LEU A 1 101 ? -2.737 -1.362 17.485 1.00 91.62 101 LEU A CA 1
ATOM 822 C C . LEU A 1 101 ? -3.646 -2.599 17.537 1.00 91.62 101 LEU A C 1
ATOM 824 O O . LEU A 1 101 ? -3.725 -3.333 16.554 1.00 91.62 101 LEU A O 1
ATOM 828 N N . ALA A 1 102 ? -4.329 -2.831 18.661 1.00 91.38 102 ALA A N 1
ATOM 829 C CA . ALA A 1 102 ? -5.162 -4.018 18.865 1.00 91.38 102 ALA A CA 1
ATOM 830 C C . ALA A 1 102 ? -6.549 -3.924 18.199 1.00 91.38 102 ALA A C 1
ATOM 832 O O . ALA A 1 102 ? -7.074 -4.936 17.740 1.00 91.38 102 ALA A O 1
ATOM 833 N N . VAL A 1 103 ? -7.146 -2.726 18.150 1.00 89.69 103 VAL A N 1
ATOM 834 C CA . VAL A 1 103 ? -8.543 -2.508 17.715 1.00 89.69 103 VAL A CA 1
ATOM 835 C C . VAL A 1 103 ? -8.638 -1.668 16.435 1.00 89.69 103 VAL A C 1
ATOM 837 O O . VAL A 1 103 ? -9.507 -1.913 15.603 1.00 89.69 103 VAL A O 1
ATOM 840 N N . GLY A 1 104 ? -7.732 -0.706 16.224 1.00 86.19 104 GLY A N 1
ATOM 841 C CA . GLY A 1 104 ? -7.728 0.173 15.042 1.00 86.19 104 GLY A CA 1
ATOM 842 C C . GLY A 1 104 ? -7.295 -0.508 13.734 1.00 86.19 104 GLY A C 1
ATOM 843 O O . GLY A 1 104 ? -7.486 0.045 12.649 1.00 86.19 104 GLY A O 1
ATOM 844 N N . GLY A 1 105 ? -6.743 -1.721 13.813 1.00 88.62 105 GLY A N 1
ATOM 845 C CA . GLY A 1 105 ? -6.400 -2.548 12.657 1.00 88.62 105 GLY A CA 1
ATOM 846 C C . GLY A 1 105 ? -5.164 -2.080 11.880 1.00 88.62 105 GLY A C 1
ATOM 847 O O . GLY A 1 105 ? -4.359 -1.270 12.341 1.00 88.62 105 GLY A O 1
ATOM 848 N N . LEU A 1 106 ? -4.994 -2.623 10.668 1.00 88.31 106 LEU A N 1
ATOM 849 C CA . LEU A 1 106 ? -3.726 -2.574 9.926 1.00 88.31 106 LEU A CA 1
ATOM 850 C C . LEU A 1 106 ? -3.192 -1.154 9.661 1.00 88.31 106 LEU A C 1
ATOM 852 O O . LEU A 1 106 ? -1.980 -0.962 9.655 1.00 88.31 106 LEU A O 1
ATOM 856 N N . VAL A 1 107 ? -4.058 -0.149 9.488 1.00 87.25 107 VAL A N 1
ATOM 857 C CA . VAL A 1 107 ? -3.617 1.244 9.271 1.00 87.25 107 VAL A CA 1
ATOM 858 C C . VAL A 1 107 ? -2.863 1.788 10.490 1.00 87.25 107 VAL A C 1
ATOM 860 O O . VAL A 1 107 ? -1.813 2.402 10.322 1.00 87.25 107 VAL A O 1
ATOM 863 N N . PHE A 1 108 ? -3.328 1.503 11.711 1.00 89.75 108 PHE A N 1
ATOM 864 C CA . PHE A 1 108 ? -2.627 1.899 12.938 1.00 89.75 108 PHE A CA 1
ATOM 865 C C . PHE A 1 108 ? -1.310 1.136 13.116 1.00 89.75 108 PHE A C 1
ATOM 867 O O . PHE A 1 108 ? -0.319 1.728 13.538 1.00 89.75 108 PHE A O 1
ATOM 874 N N . VAL A 1 109 ? -1.263 -0.143 12.727 1.00 88.56 109 VAL A N 1
ATOM 875 C CA . VAL A 1 109 ? -0.024 -0.944 12.729 1.00 88.56 109 VAL A CA 1
ATOM 876 C C . VAL A 1 109 ? 1.020 -0.356 11.772 1.00 88.56 109 VAL A C 1
ATOM 878 O O . VAL A 1 109 ? 2.176 -0.198 12.159 1.00 88.56 109 VAL A O 1
ATOM 881 N N . LEU A 1 110 ? 0.621 0.028 10.554 1.00 85.88 110 LEU A N 1
ATOM 882 C CA . LEU A 1 110 ? 1.517 0.647 9.568 1.00 85.88 110 LEU A CA 1
ATOM 883 C C . LEU A 1 110 ? 1.995 2.041 10.008 1.00 85.88 110 LEU A C 1
ATOM 885 O O . LEU A 1 110 ? 3.192 2.318 9.942 1.00 85.88 110 LEU A O 1
ATOM 889 N N . LEU A 1 111 ? 1.093 2.890 10.516 1.00 85.81 111 LEU A N 1
ATOM 890 C CA . LEU A 1 111 ? 1.437 4.210 11.065 1.00 85.81 111 LEU A CA 1
ATOM 891 C C . LEU A 1 111 ? 2.429 4.097 12.232 1.00 85.81 111 LEU A C 1
ATOM 893 O O . LEU A 1 111 ? 3.434 4.808 12.269 1.00 85.81 111 LEU A O 1
ATOM 897 N N . HIS A 1 112 ? 2.190 3.167 13.160 1.00 86.44 112 HIS A N 1
ATOM 898 C CA . HIS A 1 112 ? 3.093 2.927 14.281 1.00 86.44 112 HIS A CA 1
ATOM 899 C C . HIS A 1 112 ? 4.448 2.376 13.815 1.00 86.44 112 HIS A C 1
ATOM 901 O O . HIS A 1 112 ? 5.483 2.826 14.302 1.00 86.44 112 HIS A O 1
ATOM 907 N N . ALA A 1 113 ? 4.479 1.459 12.841 1.00 83.19 113 ALA A N 1
ATOM 908 C CA . ALA A 1 113 ? 5.729 0.950 12.273 1.00 83.19 113 ALA A CA 1
ATOM 909 C C . ALA A 1 113 ? 6.561 2.063 11.604 1.00 83.19 113 ALA A C 1
ATOM 911 O O . ALA A 1 113 ? 7.776 2.132 11.819 1.00 83.19 113 ALA A O 1
ATOM 912 N N . ALA A 1 114 ? 5.920 2.981 10.869 1.00 80.38 114 ALA A N 1
ATOM 913 C CA . ALA A 1 114 ? 6.585 4.150 10.291 1.00 80.38 114 ALA A CA 1
ATOM 914 C C . ALA A 1 114 ? 7.163 5.067 11.388 1.00 80.38 114 ALA A C 1
ATOM 916 O O . ALA A 1 114 ? 8.362 5.355 11.393 1.00 80.38 114 ALA A O 1
ATOM 917 N N . HIS A 1 115 ? 6.351 5.431 12.385 1.00 82.12 115 HIS A N 1
ATOM 918 C CA . HIS A 1 115 ? 6.764 6.273 13.511 1.00 82.12 115 HIS A CA 1
ATOM 919 C C . HIS A 1 115 ? 7.913 5.652 14.333 1.00 82.12 115 HIS A C 1
ATOM 921 O O . HIS A 1 115 ? 8.910 6.316 14.628 1.00 82.12 115 HIS A O 1
ATOM 927 N N . ARG A 1 116 ? 7.844 4.346 14.638 1.00 78.81 116 ARG A N 1
ATOM 928 C CA . ARG A 1 116 ? 8.926 3.609 15.319 1.00 78.81 116 ARG A CA 1
ATOM 929 C C . ARG A 1 116 ? 10.199 3.512 14.479 1.00 78.81 116 ARG A C 1
ATOM 931 O O . ARG A 1 116 ? 11.280 3.478 15.062 1.00 78.81 116 ARG A O 1
ATOM 938 N N . THR A 1 117 ? 10.109 3.515 13.148 1.00 76.19 117 THR A N 1
ATOM 939 C CA . THR A 1 117 ? 11.294 3.568 12.271 1.00 76.19 117 THR A CA 1
ATOM 940 C C . THR A 1 117 ? 11.998 4.923 12.386 1.00 76.19 117 THR A C 1
ATOM 942 O O . THR A 1 117 ? 13.214 4.963 12.585 1.00 76.19 117 THR A O 1
ATOM 945 N N . SER A 1 118 ? 11.240 6.025 12.377 1.00 78.06 118 SER A N 1
ATOM 946 C CA . SER A 1 118 ? 11.767 7.381 12.600 1.00 78.06 118 SER A CA 1
ATOM 947 C C . SER A 1 118 ? 12.369 7.564 13.999 1.00 78.06 118 SER A C 1
ATOM 949 O O . SER A 1 118 ? 13.435 8.156 14.143 1.00 78.06 118 SER A O 1
ATOM 951 N N . ILE A 1 119 ? 11.749 7.000 15.041 1.00 79.19 119 ILE A N 1
ATOM 952 C CA . ILE A 1 119 ? 12.313 7.005 16.401 1.00 79.19 119 ILE A CA 1
ATOM 953 C C . ILE A 1 119 ? 13.564 6.107 16.501 1.00 79.19 119 ILE A C 1
ATOM 955 O O . ILE A 1 119 ? 14.514 6.454 17.200 1.00 79.19 119 ILE A O 1
ATOM 959 N N . SER A 1 120 ? 13.618 4.976 15.786 1.00 76.31 120 SER A N 1
ATOM 960 C CA . SER A 1 120 ? 14.760 4.044 15.811 1.00 76.31 120 SER A CA 1
ATOM 961 C C . SER A 1 120 ? 16.074 4.684 15.348 1.00 76.31 120 SER A C 1
ATOM 963 O O . SER A 1 120 ? 17.125 4.390 15.922 1.00 76.31 120 SER A O 1
ATOM 965 N N . SER A 1 121 ? 16.048 5.564 14.340 1.00 76.19 121 SER A N 1
ATOM 966 C CA . SER A 1 121 ? 17.253 6.274 13.886 1.00 76.19 121 SER A CA 1
ATOM 967 C C . SER A 1 121 ? 17.757 7.275 14.932 1.00 76.19 121 SER A C 1
ATOM 969 O O . SER A 1 121 ? 18.952 7.283 15.229 1.00 76.19 121 SER A O 1
ATOM 971 N N . LEU A 1 122 ? 16.850 8.034 15.555 1.00 81.44 122 LEU A N 1
ATOM 972 C CA . LEU A 1 122 ? 17.162 8.969 16.641 1.00 81.44 122 LEU A CA 1
ATOM 973 C C . LEU A 1 122 ? 17.728 8.241 17.869 1.00 81.44 122 LEU A C 1
ATOM 975 O O . LEU A 1 122 ? 18.779 8.624 18.376 1.00 81.44 122 LEU A O 1
ATOM 979 N N . LEU A 1 123 ? 17.102 7.140 18.301 1.00 76.06 123 LEU A N 1
ATOM 980 C CA . LEU A 1 123 ? 17.594 6.324 19.418 1.00 76.06 123 LEU A CA 1
ATOM 981 C C . LEU A 1 123 ? 18.977 5.722 19.138 1.00 76.06 123 LEU A C 1
ATOM 983 O O . LEU A 1 123 ? 19.825 5.714 20.029 1.00 76.06 123 LEU A O 1
ATOM 987 N N . ARG A 1 124 ? 19.237 5.264 17.904 1.00 76.31 124 ARG A N 1
ATOM 988 C CA . ARG A 1 124 ? 20.563 4.771 17.493 1.00 76.31 124 ARG A CA 1
ATOM 989 C C . ARG A 1 124 ? 21.623 5.873 17.581 1.00 76.31 124 ARG A C 1
ATOM 991 O O . ARG A 1 124 ? 22.717 5.609 18.071 1.00 76.31 124 ARG A O 1
ATOM 998 N N . HIS A 1 125 ? 21.290 7.096 17.167 1.00 80.06 125 HIS A N 1
ATOM 999 C CA . HIS A 1 125 ? 22.179 8.251 17.293 1.00 80.06 125 HIS A CA 1
ATOM 1000 C C . HIS A 1 125 ? 22.449 8.607 18.765 1.00 80.06 125 HIS A C 1
ATOM 1002 O O . HIS A 1 125 ? 23.603 8.748 19.161 1.00 80.06 125 HIS A O 1
ATOM 1008 N N . CYS A 1 126 ? 21.407 8.693 19.600 1.00 78.56 126 CYS A N 1
ATOM 1009 C CA . CYS A 1 126 ? 21.558 8.934 21.038 1.00 78.56 126 CYS A CA 1
ATOM 1010 C C . CYS A 1 126 ? 22.420 7.863 21.722 1.00 78.56 126 CYS A C 1
ATOM 1012 O O . CYS A 1 126 ? 23.250 8.206 22.555 1.00 78.56 126 CYS A O 1
ATOM 1014 N N . TYR A 1 127 ? 22.269 6.589 21.347 1.00 72.50 127 TYR A N 1
ATOM 1015 C CA . TYR A 1 127 ? 23.101 5.504 21.868 1.00 72.50 127 TYR A CA 1
ATOM 1016 C C . TYR A 1 127 ? 24.576 5.652 21.462 1.00 72.50 127 TYR A C 1
ATOM 1018 O O . TYR A 1 127 ? 25.456 5.600 22.316 1.00 72.50 127 TYR A O 1
ATOM 1026 N N . GLN A 1 128 ? 24.845 5.894 20.174 1.00 80.44 128 GLN A N 1
ATOM 1027 C CA . GLN A 1 128 ? 26.205 6.006 19.635 1.00 80.44 128 GLN A CA 1
ATOM 1028 C C . GLN A 1 128 ? 27.014 7.157 20.255 1.00 80.44 128 GLN A C 1
ATOM 1030 O O . GLN A 1 128 ? 28.219 7.015 20.448 1.00 80.44 128 GLN A O 1
ATOM 1035 N N . TRP A 1 129 ? 26.367 8.287 20.556 1.00 81.69 129 TRP A N 1
ATOM 1036 C CA . TRP A 1 129 ? 27.037 9.487 21.072 1.00 81.69 129 TRP A CA 1
ATOM 1037 C C . TRP A 1 129 ? 26.903 9.688 22.587 1.00 81.69 129 TRP A C 1
ATOM 1039 O O . TRP A 1 129 ? 27.619 10.517 23.144 1.00 81.69 129 TRP A O 1
ATOM 1049 N N . TRP A 1 130 ? 26.001 8.969 23.267 1.00 79.81 130 TRP A N 1
ATOM 1050 C CA . TRP A 1 130 ? 25.688 9.206 24.682 1.00 79.81 130 TRP A CA 1
ATOM 1051 C C . TRP A 1 130 ? 25.515 7.911 25.507 1.00 79.81 130 TRP A C 1
ATOM 1053 O O . TRP A 1 130 ? 24.477 7.717 26.147 1.00 79.81 130 TRP A O 1
ATOM 1063 N N . PRO A 1 131 ? 26.531 7.022 25.565 1.00 68.06 131 PRO A N 1
ATOM 1064 C CA . PRO A 1 131 ? 26.437 5.735 26.269 1.00 68.06 131 PRO A CA 1
ATOM 1065 C C . PRO A 1 131 ? 26.065 5.874 27.757 1.00 68.06 131 PRO A C 1
ATOM 1067 O O . PRO A 1 131 ? 25.328 5.055 28.294 1.00 68.06 131 PRO A O 1
ATOM 1070 N N . ALA A 1 132 ? 26.439 6.975 28.419 1.00 65.19 132 ALA A N 1
ATOM 1071 C CA . ALA A 1 132 ? 26.034 7.256 29.802 1.00 65.19 132 ALA A CA 1
ATOM 1072 C C . ALA A 1 132 ? 24.501 7.388 30.020 1.00 65.19 132 ALA A C 1
ATOM 1074 O O . ALA A 1 132 ? 24.047 7.423 31.163 1.00 65.19 132 ALA A O 1
ATOM 1075 N N . ALA A 1 133 ? 23.688 7.461 28.956 1.00 61.28 133 ALA A N 1
ATOM 1076 C CA . ALA A 1 133 ? 22.223 7.488 29.027 1.00 61.28 133 ALA A CA 1
ATOM 1077 C C . ALA A 1 133 ? 21.553 6.093 29.002 1.00 61.28 133 ALA A C 1
ATOM 1079 O O . ALA A 1 133 ? 20.324 6.010 29.106 1.00 61.28 133 ALA A O 1
ATOM 1080 N N . GLU A 1 134 ? 22.329 5.004 28.881 1.00 55.34 134 GLU A N 1
ATOM 1081 C CA . GLU A 1 134 ? 21.853 3.616 28.718 1.00 55.34 134 GLU A CA 1
ATOM 1082 C C . GLU A 1 134 ? 20.697 3.227 29.657 1.00 55.34 134 GLU A C 1
ATOM 1084 O O . GLU A 1 134 ? 19.693 2.670 29.209 1.00 55.34 134 GLU A O 1
ATOM 1089 N N . LEU A 1 135 ? 20.780 3.591 30.941 1.00 51.56 135 LEU A N 1
ATOM 1090 C CA . LEU A 1 135 ? 19.830 3.185 31.988 1.00 51.56 135 LEU A CA 1
ATOM 1091 C C . LEU A 1 135 ? 18.383 3.686 31.810 1.00 51.56 135 LEU A C 1
ATOM 1093 O O . LEU A 1 135 ? 17.490 3.162 32.472 1.00 51.56 135 LEU A O 1
ATOM 1097 N N . ARG A 1 136 ? 18.123 4.681 30.946 1.00 54.00 136 ARG A N 1
ATOM 1098 C CA . ARG A 1 136 ? 16.754 5.168 30.651 1.00 54.00 136 ARG A CA 1
ATOM 1099 C C . ARG A 1 136 ? 16.211 4.738 29.289 1.00 54.00 136 ARG A C 1
ATOM 1101 O O . ARG A 1 136 ? 15.008 4.841 29.074 1.00 54.00 136 ARG A O 1
ATOM 1108 N N . LEU A 1 137 ? 17.069 4.273 28.380 1.00 53.69 137 LEU A N 1
ATOM 1109 C CA . LEU A 1 137 ? 16.685 3.858 27.023 1.00 53.69 137 LEU A CA 1
ATOM 1110 C C . LEU A 1 137 ? 16.758 2.335 26.824 1.00 53.69 137 LEU A C 1
ATOM 1112 O O . LEU A 1 137 ? 16.217 1.813 25.851 1.00 53.69 137 LEU A O 1
ATOM 1116 N N . SER A 1 138 ? 17.359 1.608 27.767 1.00 49.34 138 SER A N 1
ATOM 1117 C CA . SER A 1 138 ? 17.480 0.145 27.785 1.00 49.34 138 SER A CA 1
ATOM 1118 C C . SER A 1 138 ? 16.153 -0.613 27.658 1.00 49.34 138 SER A C 1
ATOM 1120 O O . SER A 1 138 ? 16.143 -1.737 27.165 1.00 49.34 138 SER A O 1
ATOM 1122 N N . SER A 1 139 ? 15.015 -0.020 28.026 1.00 50.50 139 SER A N 1
ATOM 1123 C CA . SER A 1 139 ? 13.713 -0.683 27.897 1.00 50.50 139 SER A CA 1
ATOM 1124 C C . SER A 1 139 ? 13.177 -0.708 26.454 1.00 50.50 139 SER A C 1
ATOM 1126 O O . SER A 1 139 ? 12.478 -1.645 26.068 1.00 50.50 139 SER A O 1
ATOM 1128 N N . LEU A 1 140 ? 13.561 0.274 25.626 1.00 52.56 140 LEU A N 1
ATOM 1129 C CA . LEU A 1 140 ? 13.207 0.351 24.200 1.00 52.56 140 LEU A CA 1
ATOM 1130 C C . LEU A 1 140 ? 13.885 -0.744 23.355 1.00 52.56 140 LEU A C 1
ATOM 1132 O O . LEU A 1 140 ? 13.420 -1.036 22.251 1.00 52.56 140 LEU A O 1
ATOM 1136 N N . PHE A 1 141 ? 14.964 -1.357 23.859 1.00 48.47 141 PHE A N 1
ATOM 1137 C CA . PHE A 1 141 ? 15.768 -2.346 23.129 1.00 48.47 141 PHE A CA 1
ATOM 1138 C C . PHE A 1 141 ? 15.005 -3.621 22.745 1.00 48.47 141 PHE A C 1
ATOM 1140 O O . PHE A 1 141 ? 15.325 -4.213 21.717 1.00 48.47 141 PHE A O 1
ATOM 1147 N N . LEU A 1 142 ? 13.989 -4.029 23.515 1.00 49.72 142 LEU A N 1
ATOM 1148 C CA . LEU A 1 142 ? 13.264 -5.294 23.305 1.00 49.72 142 LEU A CA 1
ATOM 1149 C C . LEU A 1 142 ? 12.505 -5.388 21.967 1.00 49.72 142 LEU A C 1
ATOM 1151 O O . LEU A 1 142 ? 12.138 -6.487 21.563 1.00 49.72 142 LEU A O 1
ATOM 1155 N N . LEU A 1 143 ? 12.276 -4.263 21.279 1.00 48.09 143 LEU A N 1
ATOM 1156 C CA . LEU A 1 143 ? 11.567 -4.202 19.991 1.00 48.09 143 LEU A CA 1
ATOM 1157 C C . LEU A 1 143 ? 12.375 -3.519 18.875 1.00 48.09 143 LEU A C 1
ATOM 1159 O O . LEU A 1 143 ? 11.824 -3.182 17.828 1.00 48.09 143 LEU A O 1
ATOM 1163 N N . LEU A 1 144 ? 13.678 -3.308 19.071 1.00 50.03 144 LEU A N 1
ATOM 1164 C CA . LEU A 1 144 ? 14.581 -2.959 17.976 1.00 50.03 144 LEU A CA 1
ATOM 1165 C C . LEU A 1 144 ? 14.964 -4.254 17.244 1.00 50.03 144 LEU A C 1
ATOM 1167 O O . LEU A 1 144 ? 15.745 -5.035 17.796 1.00 50.03 144 LEU A O 1
ATOM 1171 N N . PRO A 1 145 ? 14.494 -4.504 16.004 1.00 44.66 145 PRO A N 1
ATOM 1172 C CA . PRO A 1 145 ? 15.104 -5.550 15.206 1.00 44.66 145 PRO A CA 1
ATOM 1173 C C . PRO A 1 145 ? 16.570 -5.165 14.994 1.00 44.66 145 PRO A C 1
ATOM 1175 O O . PRO A 1 145 ? 16.875 -4.130 14.392 1.00 44.66 145 PRO A O 1
ATOM 1178 N N . ARG A 1 146 ? 17.490 -6.013 15.466 1.00 42.56 146 ARG A N 1
ATOM 1179 C CA . ARG A 1 146 ? 18.886 -6.009 15.011 1.00 42.56 146 ARG A CA 1
ATOM 1180 C C . ARG A 1 146 ? 18.923 -6.506 13.562 1.00 42.56 146 ARG A C 1
ATOM 1182 O O . ARG A 1 146 ? 19.418 -7.591 13.284 1.00 42.56 146 ARG A O 1
ATOM 1189 N N . LEU A 1 147 ? 18.375 -5.703 12.648 1.00 42.06 147 LEU A N 1
ATOM 1190 C CA . LEU A 1 147 ? 18.682 -5.787 11.226 1.00 42.06 147 LEU A CA 1
ATOM 1191 C C . LEU A 1 147 ? 20.209 -5.673 11.110 1.00 42.06 147 LEU A C 1
ATOM 1193 O O . LEU A 1 147 ? 20.749 -4.641 11.526 1.00 42.06 147 LEU A O 1
ATOM 1197 N N . PRO A 1 148 ? 20.915 -6.712 10.631 1.00 35.88 148 PRO A N 1
ATOM 1198 C CA . PRO A 1 148 ? 22.362 -6.675 10.549 1.00 35.88 148 PRO A CA 1
ATOM 1199 C C . PRO A 1 148 ? 22.767 -5.631 9.509 1.00 35.88 148 PRO A C 1
ATOM 1201 O O . PRO A 1 148 ? 22.590 -5.812 8.303 1.00 35.88 148 PRO A O 1
ATOM 1204 N N . SER A 1 149 ? 23.318 -4.517 9.985 1.00 40.97 149 SER A N 1
ATOM 1205 C CA . SER A 1 149 ? 24.034 -3.569 9.138 1.00 40.97 149 SER A CA 1
ATOM 1206 C C . SER A 1 149 ? 25.074 -4.332 8.314 1.00 40.97 149 SER A C 1
ATOM 1208 O O . SER A 1 149 ? 25.846 -5.077 8.906 1.00 40.97 149 SER A O 1
ATOM 1210 N N . SER A 1 150 ? 25.059 -4.119 6.991 1.00 39.97 150 SER A N 1
ATOM 1211 C CA . SER A 1 150 ? 25.845 -4.792 5.933 1.00 39.97 150 SER A CA 1
ATOM 1212 C C . SER A 1 150 ? 25.445 -6.218 5.489 1.00 39.97 150 SER A C 1
ATOM 1214 O O . SER A 1 150 ? 26.102 -6.760 4.603 1.00 39.97 150 SER A O 1
ATOM 1216 N N . GLY A 1 151 ? 24.337 -6.803 5.974 1.00 35.88 151 GLY A N 1
ATOM 1217 C CA . GLY A 1 151 ? 23.892 -8.153 5.573 1.00 35.88 151 GLY A CA 1
ATOM 1218 C C . GLY A 1 151 ? 22.589 -8.224 4.755 1.00 35.88 151 GLY A C 1
ATOM 1219 O O . GLY A 1 151 ? 21.513 -8.302 5.334 1.00 35.88 151 GLY A O 1
ATOM 1220 N N . LEU A 1 152 ? 22.691 -8.292 3.419 1.00 38.81 152 LEU A N 1
ATOM 1221 C CA . LEU A 1 152 ? 21.651 -8.797 2.488 1.00 38.81 152 LEU A CA 1
ATOM 1222 C C . LEU A 1 152 ? 20.217 -8.219 2.611 1.00 38.81 152 LEU A C 1
ATOM 1224 O O . LEU A 1 152 ? 19.227 -8.954 2.589 1.00 38.81 152 LEU A O 1
ATOM 1228 N N . VAL A 1 153 ? 20.069 -6.891 2.633 1.00 37.69 153 VAL A N 1
ATOM 1229 C CA . VAL A 1 153 ? 18.757 -6.246 2.411 1.00 37.69 153 VAL A CA 1
ATOM 1230 C C . VAL A 1 153 ? 18.481 -6.138 0.903 1.00 37.69 153 VAL A C 1
ATOM 1232 O O . VAL A 1 153 ? 18.754 -5.114 0.282 1.00 37.69 153 VAL A O 1
ATOM 1235 N N . PHE A 1 154 ? 17.920 -7.197 0.308 1.00 39.06 154 PHE A N 1
ATOM 1236 C CA . PHE A 1 154 ? 17.542 -7.242 -1.120 1.00 39.06 154 PHE A CA 1
ATOM 1237 C C . PHE A 1 154 ? 16.433 -6.240 -1.510 1.00 39.06 154 PHE A C 1
ATOM 1239 O O . PHE A 1 154 ? 16.224 -5.955 -2.688 1.00 39.06 154 PHE A O 1
ATOM 1246 N N . THR A 1 155 ? 15.720 -5.676 -0.534 1.00 39.97 155 THR A N 1
ATOM 1247 C CA . THR A 1 155 ? 14.733 -4.606 -0.732 1.00 39.97 155 THR A CA 1
ATOM 1248 C C . THR A 1 155 ? 15.389 -3.239 -0.545 1.00 39.97 155 THR A C 1
ATOM 1250 O O . THR A 1 155 ? 15.333 -2.655 0.541 1.00 39.97 155 THR A O 1
ATOM 1253 N N . ALA A 1 156 ? 16.030 -2.717 -1.593 1.00 42.66 156 ALA A N 1
ATOM 1254 C CA . ALA A 1 156 ? 16.628 -1.387 -1.543 1.00 42.66 156 ALA A CA 1
ATOM 1255 C C . ALA A 1 156 ? 15.567 -0.314 -1.230 1.00 42.66 156 ALA A C 1
ATOM 1257 O O . ALA A 1 156 ? 14.568 -0.188 -1.938 1.00 42.66 156 ALA A O 1
ATOM 1258 N N . VAL A 1 157 ? 15.830 0.524 -0.220 1.00 45.25 157 VAL A N 1
ATOM 1259 C CA . VAL A 1 157 ? 14.997 1.702 0.111 1.00 45.25 157 VAL A CA 1
ATOM 1260 C C . VAL A 1 157 ? 14.896 2.667 -1.085 1.00 45.25 157 VAL A C 1
ATOM 1262 O O . VAL A 1 157 ? 13.912 3.382 -1.231 1.00 45.25 157 VAL A O 1
ATOM 1265 N N . ALA A 1 158 ? 15.882 2.637 -1.988 1.00 48.97 158 ALA A N 1
ATOM 1266 C CA . ALA A 1 158 ? 15.942 3.421 -3.219 1.00 48.97 158 ALA A CA 1
ATOM 1267 C C . ALA A 1 158 ? 15.438 2.660 -4.472 1.00 48.97 158 ALA A C 1
ATOM 1269 O O . ALA A 1 158 ? 16.096 2.664 -5.512 1.00 48.97 158 ALA A O 1
ATOM 1270 N N . GLY A 1 159 ? 14.279 2.001 -4.381 1.00 51.81 159 GLY A N 1
ATOM 1271 C CA . GLY A 1 159 ? 13.384 1.699 -5.515 1.00 51.81 159 GLY A CA 1
ATOM 1272 C C . GLY A 1 159 ? 13.835 0.719 -6.612 1.00 51.81 159 GLY A C 1
ATOM 1273 O O . GLY A 1 159 ? 12.998 0.338 -7.429 1.00 51.81 159 GLY A O 1
ATOM 1274 N N . ARG A 1 160 ? 15.107 0.293 -6.652 1.00 58.78 160 ARG A N 1
ATOM 1275 C CA . ARG A 1 160 ? 15.659 -0.650 -7.645 1.00 58.78 160 ARG A CA 1
ATOM 1276 C C . ARG A 1 160 ? 15.888 -2.038 -7.049 1.00 58.78 160 ARG A C 1
ATOM 1278 O O . ARG A 1 160 ? 16.511 -2.176 -5.999 1.00 58.78 160 ARG A O 1
ATOM 1285 N N . SER A 1 161 ? 15.433 -3.071 -7.754 1.00 62.88 161 SER A N 1
ATOM 1286 C CA . SER A 1 161 ? 15.636 -4.475 -7.389 1.00 62.88 161 SER A CA 1
ATOM 1287 C C . SER A 1 161 ? 17.033 -4.966 -7.792 1.00 62.88 161 SER A C 1
ATOM 1289 O O . SER A 1 161 ? 17.177 -5.680 -8.789 1.00 62.88 161 SER A O 1
ATOM 1291 N N . VAL A 1 162 ? 18.051 -4.587 -7.012 1.00 68.69 162 VAL A N 1
ATOM 1292 C CA . VAL A 1 162 ? 19.399 -5.168 -7.117 1.00 68.69 162 VAL A CA 1
ATOM 1293 C C . VAL A 1 162 ? 19.290 -6.660 -6.800 1.00 68.69 162 VAL A C 1
ATOM 1295 O O . VAL A 1 162 ? 18.925 -7.037 -5.688 1.00 68.69 162 VAL A O 1
ATOM 1298 N N . TYR A 1 163 ? 19.566 -7.512 -7.786 1.00 77.62 163 TYR A N 1
ATOM 1299 C CA . TYR A 1 163 ? 19.399 -8.960 -7.657 1.00 77.62 163 TYR A CA 1
ATOM 1300 C C . TYR A 1 163 ? 20.565 -9.594 -6.890 1.00 77.62 163 TYR A C 1
ATOM 1302 O O . TYR A 1 163 ? 20.365 -10.482 -6.065 1.00 77.62 163 TYR A O 1
ATOM 1310 N N . THR A 1 164 ? 21.788 -9.123 -7.140 1.00 82.06 164 THR A N 1
ATOM 1311 C CA . THR A 1 164 ? 22.996 -9.593 -6.454 1.00 82.06 164 THR A CA 1
ATOM 1312 C C . THR A 1 164 ? 24.114 -8.549 -6.523 1.00 82.06 164 THR A C 1
ATOM 1314 O O . THR A 1 164 ? 24.048 -7.611 -7.319 1.00 82.06 164 THR A O 1
ATOM 1317 N N . TYR A 1 165 ? 25.160 -8.735 -5.721 1.00 85.81 165 TYR A N 1
ATOM 1318 C CA . TYR A 1 165 ? 26.429 -8.021 -5.840 1.00 85.81 165 TYR A CA 1
ATOM 1319 C C . TYR A 1 165 ? 27.485 -9.001 -6.352 1.00 85.81 165 TYR A C 1
ATOM 1321 O O . TYR A 1 165 ? 27.664 -10.072 -5.774 1.00 85.81 165 TYR A O 1
ATOM 1329 N N . THR A 1 166 ? 28.169 -8.662 -7.445 1.00 86.12 166 THR A N 1
ATOM 1330 C CA . THR A 1 166 ? 29.176 -9.538 -8.074 1.00 86.12 166 THR A CA 1
ATOM 1331 C C . THR A 1 166 ? 30.453 -8.779 -8.408 1.00 86.12 166 THR A C 1
ATOM 1333 O O . THR A 1 166 ? 30.468 -7.551 -8.454 1.00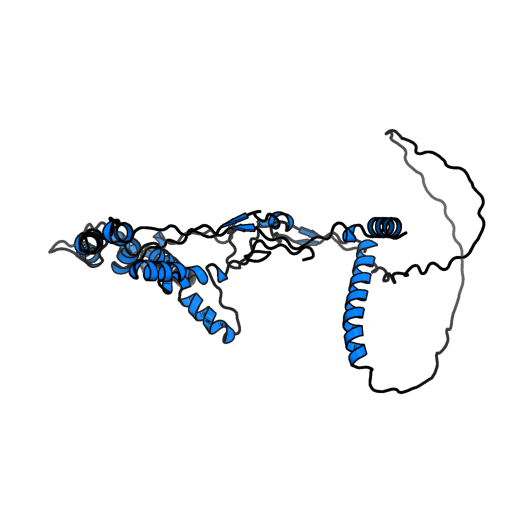 86.12 166 THR A O 1
ATOM 1336 N N . ILE A 1 167 ? 31.539 -9.520 -8.620 1.00 90.00 167 ILE A N 1
ATOM 1337 C CA . ILE A 1 167 ? 32.783 -8.975 -9.164 1.00 90.00 167 ILE A CA 1
ATOM 1338 C C . ILE A 1 167 ? 32.626 -8.904 -10.686 1.00 90.00 167 ILE A C 1
ATOM 1340 O O . ILE A 1 167 ? 32.346 -9.921 -11.323 1.00 90.00 167 ILE A O 1
ATOM 1344 N N . HIS A 1 168 ? 32.790 -7.719 -11.272 1.00 88.88 168 HIS A N 1
ATOM 1345 C CA . HIS A 1 168 ? 32.828 -7.521 -12.725 1.00 88.88 168 HIS A CA 1
ATOM 1346 C C . HIS A 1 168 ? 34.282 -7.317 -13.157 1.00 88.88 168 HIS A C 1
ATOM 1348 O O . HIS A 1 168 ? 35.010 -6.546 -12.537 1.00 88.88 168 HIS A O 1
ATOM 1354 N N . ILE A 1 169 ? 34.718 -8.003 -14.215 1.00 91.88 169 ILE A N 1
ATOM 1355 C CA . ILE A 1 169 ? 36.078 -7.877 -14.756 1.00 91.88 169 ILE A CA 1
ATOM 1356 C C . ILE A 1 169 ? 35.978 -7.274 -16.155 1.00 91.88 169 ILE A C 1
ATOM 1358 O O . ILE A 1 169 ? 35.413 -7.879 -17.066 1.00 91.88 169 ILE A O 1
ATOM 1362 N N . HIS A 1 170 ? 36.523 -6.072 -16.325 1.00 88.50 170 HIS A N 1
ATOM 1363 C CA . HIS A 1 170 ? 36.532 -5.365 -17.598 1.00 88.50 170 HIS A CA 1
ATOM 1364 C C . HIS A 1 170 ? 37.864 -5.596 -18.311 1.00 88.50 170 HIS A C 1
ATOM 1366 O O . HIS A 1 170 ? 38.880 -4.971 -18.006 1.00 88.50 170 HIS A O 1
ATOM 1372 N N . HIS A 1 171 ? 37.849 -6.500 -19.287 1.00 89.75 171 HIS A N 1
ATOM 1373 C CA . HIS A 1 171 ? 38.971 -6.708 -20.197 1.00 89.75 171 HIS A CA 1
ATOM 1374 C C . HIS A 1 171 ? 38.968 -5.629 -21.297 1.00 89.75 171 HIS A C 1
ATOM 1376 O O . HIS A 1 171 ? 37.952 -5.476 -21.985 1.00 89.75 171 HIS A O 1
ATOM 1382 N N . PRO A 1 172 ? 40.067 -4.884 -21.508 1.00 88.38 172 PRO A N 1
ATOM 1383 C CA . PRO A 1 172 ? 40.169 -3.960 -22.630 1.00 88.38 172 PRO A CA 1
ATOM 1384 C C . PRO A 1 172 ? 40.274 -4.741 -23.946 1.00 88.38 172 PRO A C 1
ATOM 1386 O O . PRO A 1 172 ? 41.040 -5.694 -24.066 1.00 88.38 172 PRO A O 1
ATOM 1389 N N . MET A 1 173 ? 39.502 -4.321 -24.948 1.00 87.50 173 MET A N 1
ATOM 1390 C CA . MET A 1 173 ? 39.369 -4.995 -26.243 1.00 87.50 173 MET A CA 1
ATOM 1391 C C . MET A 1 173 ? 39.471 -3.965 -27.384 1.00 87.50 173 MET A C 1
ATOM 1393 O O . MET A 1 173 ? 39.054 -2.816 -27.189 1.00 87.50 173 MET A O 1
ATOM 1397 N N . PRO A 1 174 ? 40.027 -4.310 -28.562 1.00 88.44 174 PRO A N 1
ATOM 1398 C CA . PRO A 1 174 ? 39.979 -3.443 -29.740 1.00 88.44 174 PRO A CA 1
ATOM 1399 C C . PRO A 1 174 ? 38.544 -3.183 -30.221 1.00 88.44 174 PRO A C 1
ATOM 1401 O O . PRO A 1 174 ? 37.605 -3.919 -29.907 1.00 88.44 174 PRO A O 1
ATOM 1404 N N . GLU A 1 175 ? 38.362 -2.108 -30.988 1.00 88.81 175 GLU A N 1
ATOM 1405 C CA . GLU A 1 175 ? 37.053 -1.738 -31.523 1.00 88.81 175 GLU A CA 1
ATOM 1406 C C . GLU A 1 175 ? 36.650 -2.687 -32.665 1.00 88.81 175 GLU A C 1
ATOM 1408 O O . GLU A 1 175 ? 37.303 -2.740 -33.702 1.00 88.81 175 GLU A O 1
ATOM 1413 N N . THR A 1 176 ? 35.559 -3.439 -32.497 1.00 90.00 176 THR A N 1
ATOM 1414 C CA . THR A 1 176 ? 35.079 -4.360 -33.537 1.00 90.00 176 THR A CA 1
ATOM 1415 C C . THR A 1 176 ? 34.455 -3.606 -34.715 1.00 90.00 176 THR A C 1
ATOM 1417 O O . THR A 1 176 ? 33.985 -2.472 -34.580 1.00 90.00 176 THR A O 1
ATOM 1420 N N . LEU A 1 177 ? 34.360 -4.259 -35.878 1.00 85.88 177 LEU A N 1
ATOM 1421 C CA . LEU A 1 177 ? 33.650 -3.705 -37.036 1.00 85.88 177 LEU A CA 1
ATOM 1422 C C . LEU A 1 177 ? 32.189 -3.345 -36.699 1.00 85.88 177 LEU A C 1
ATOM 1424 O O . LEU A 1 177 ? 31.684 -2.324 -37.163 1.00 85.88 177 LEU A O 1
ATOM 1428 N N . GLU A 1 178 ? 31.526 -4.124 -35.841 1.00 85.69 178 GLU A N 1
ATOM 1429 C CA . GLU A 1 178 ? 30.170 -3.830 -35.366 1.00 85.69 178 GLU A CA 1
ATOM 1430 C C . GLU A 1 178 ? 30.121 -2.573 -34.488 1.00 85.69 178 GLU A C 1
ATOM 1432 O O . GLU A 1 178 ? 29.243 -1.731 -34.682 1.00 85.69 178 GLU A O 1
ATOM 1437 N N . HIS A 1 179 ? 31.090 -2.387 -33.582 1.00 86.50 179 HIS A N 1
ATOM 1438 C CA . HIS A 1 179 ? 31.217 -1.156 -32.793 1.00 86.50 179 HIS A CA 1
ATOM 1439 C C . HIS A 1 179 ? 31.432 0.063 -33.706 1.00 86.50 179 HIS A C 1
ATOM 1441 O O . HIS A 1 179 ? 30.742 1.073 -33.547 1.00 86.50 179 HIS A O 1
ATOM 1447 N N . ARG A 1 180 ? 32.295 -0.058 -34.729 1.00 87.00 180 ARG A N 1
ATOM 1448 C CA . ARG A 1 180 ? 32.529 0.990 -35.740 1.00 87.00 180 ARG A CA 1
ATOM 1449 C C . ARG A 1 180 ? 31.261 1.321 -36.528 1.00 87.00 180 ARG A C 1
ATOM 1451 O O . ARG A 1 180 ? 30.942 2.499 -36.700 1.00 87.00 180 ARG A O 1
ATOM 1458 N N . ILE A 1 181 ? 30.503 0.316 -36.974 1.00 86.12 181 ILE A N 1
ATOM 1459 C CA . ILE A 1 181 ? 29.221 0.500 -37.681 1.00 86.12 181 ILE A CA 1
ATOM 1460 C C . ILE A 1 181 ? 28.185 1.171 -36.768 1.00 86.12 181 ILE A C 1
ATOM 1462 O O . ILE A 1 181 ? 27.534 2.131 -37.183 1.00 86.12 181 ILE A O 1
ATOM 1466 N N . LEU A 1 182 ? 28.050 0.724 -35.516 1.00 84.06 182 LEU A N 1
ATOM 1467 C CA . LEU A 1 182 ? 27.112 1.284 -34.538 1.00 84.06 182 LEU A CA 1
ATOM 1468 C C . LEU A 1 182 ? 27.454 2.743 -34.201 1.00 84.06 182 LEU A C 1
ATOM 1470 O O . LEU A 1 182 ? 26.566 3.597 -34.190 1.00 84.06 182 LEU A O 1
ATOM 1474 N N . ARG A 1 183 ? 28.741 3.056 -34.003 1.00 88.50 183 ARG A N 1
ATOM 1475 C CA . ARG A 1 183 ? 29.239 4.423 -33.794 1.00 88.50 183 ARG A CA 1
ATOM 1476 C C . ARG A 1 183 ? 28.975 5.312 -35.012 1.00 88.50 183 ARG A C 1
ATOM 1478 O O . ARG A 1 183 ? 28.458 6.415 -34.853 1.00 88.50 183 ARG A O 1
ATOM 1485 N N . SER A 1 184 ? 29.230 4.807 -36.219 1.00 84.38 184 SER A N 1
ATOM 1486 C CA . SER A 1 184 ? 28.954 5.523 -37.476 1.00 84.38 184 SER A CA 1
ATOM 1487 C C . SER A 1 184 ? 27.458 5.805 -37.658 1.00 84.38 184 SER A C 1
ATOM 1489 O O . SER A 1 184 ? 27.081 6.922 -38.006 1.00 84.38 184 SER A O 1
ATOM 1491 N N . ARG A 1 185 ? 26.585 4.840 -37.331 1.00 83.00 185 ARG A N 1
ATOM 1492 C CA . ARG A 1 185 ? 25.122 5.019 -37.336 1.00 83.00 185 ARG A CA 1
ATOM 1493 C C . ARG A 1 185 ? 24.656 6.060 -36.315 1.00 83.00 185 ARG A C 1
ATOM 1495 O O . ARG A 1 185 ? 23.860 6.918 -36.680 1.00 83.00 185 ARG A O 1
ATOM 1502 N N . LYS A 1 186 ? 25.175 6.039 -35.079 1.00 82.25 186 LYS A N 1
ATOM 1503 C CA . LYS A 1 186 ? 24.852 7.053 -34.053 1.00 82.25 186 LYS A CA 1
ATOM 1504 C C . LYS A 1 186 ? 25.247 8.464 -34.491 1.00 82.25 186 LYS A C 1
ATOM 1506 O O . LYS A 1 186 ? 24.454 9.385 -34.327 1.00 82.25 186 LYS A O 1
ATOM 1511 N N . VAL A 1 187 ? 26.424 8.624 -35.101 1.00 82.38 187 VAL A N 1
ATOM 1512 C CA . VAL A 1 187 ? 26.855 9.909 -35.678 1.00 82.38 187 VAL A CA 1
ATOM 1513 C C . VAL A 1 187 ? 25.927 10.325 -36.826 1.00 82.38 187 VAL A C 1
ATOM 1515 O O . VAL A 1 187 ? 25.414 11.436 -36.818 1.00 82.38 187 VAL A O 1
ATOM 1518 N N . GLN A 1 188 ? 25.602 9.437 -37.767 1.00 77.12 188 GLN A N 1
ATOM 1519 C CA . GLN A 1 188 ? 24.648 9.757 -38.841 1.00 77.12 188 GLN A CA 1
ATOM 1520 C C . GLN A 1 188 ? 23.230 10.088 -38.3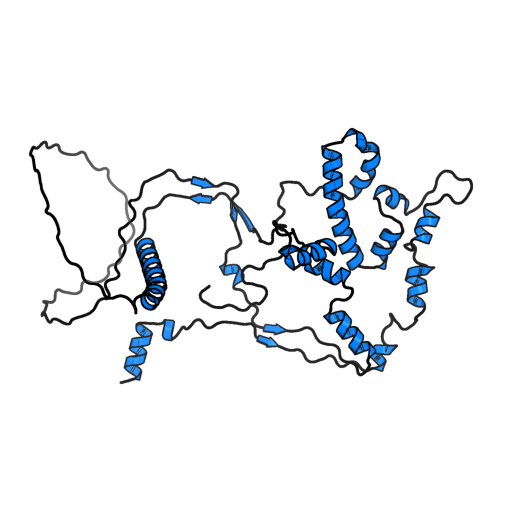26 1.00 77.12 188 GLN A C 1
ATOM 1522 O O . GLN A 1 188 ? 22.507 10.835 -38.984 1.00 77.12 188 GLN A O 1
ATOM 1527 N N . GLN A 1 189 ? 22.817 9.567 -37.165 1.00 77.69 189 GLN A N 1
ATOM 1528 C CA . GLN A 1 189 ? 21.550 9.922 -36.513 1.00 77.69 189 GLN A CA 1
ATOM 1529 C C . GLN A 1 189 ? 21.591 11.324 -35.891 1.00 77.69 189 GLN A C 1
ATOM 1531 O O . GLN A 1 189 ? 20.695 12.121 -36.170 1.00 77.69 189 GLN A O 1
ATOM 1536 N N . THR A 1 190 ? 22.632 11.665 -35.120 1.00 74.81 190 THR A N 1
ATOM 1537 C CA . THR A 1 190 ? 22.756 13.017 -34.546 1.00 74.81 190 THR A CA 1
ATOM 1538 C C . THR A 1 190 ? 22.953 14.076 -35.627 1.00 74.81 190 THR A C 1
ATOM 1540 O O . THR A 1 190 ? 22.294 15.107 -35.580 1.00 74.81 190 THR A O 1
ATOM 1543 N N . TRP A 1 191 ? 23.741 13.801 -36.673 1.00 69.81 191 TRP A N 1
ATOM 1544 C CA . TRP A 1 191 ? 23.882 14.710 -37.819 1.00 69.81 191 TRP A CA 1
ATOM 1545 C C . TRP A 1 191 ? 22.565 14.933 -38.577 1.00 69.81 191 TRP A C 1
ATOM 1547 O O . TRP A 1 191 ? 22.335 16.036 -39.065 1.00 69.81 191 TRP A O 1
ATOM 1557 N N . LYS A 1 192 ? 21.660 13.944 -38.640 1.00 67.94 192 LYS A N 1
ATOM 1558 C CA . LYS A 1 192 ? 20.312 14.143 -39.207 1.00 67.94 192 LYS A CA 1
ATOM 1559 C C . LYS A 1 192 ? 19.434 15.036 -38.325 1.00 67.94 192 LYS A C 1
ATOM 1561 O O . LYS A 1 192 ? 18.736 15.891 -38.858 1.00 67.94 192 LYS A O 1
ATOM 1566 N N . GLN A 1 193 ? 19.506 14.881 -37.003 1.00 61.06 193 GLN A N 1
ATOM 1567 C CA . GLN A 1 193 ? 18.772 15.723 -36.048 1.00 61.06 193 GLN A CA 1
ATOM 1568 C C . GLN A 1 193 ? 19.294 17.172 -36.055 1.00 61.06 193 GLN A C 1
ATOM 1570 O O . GLN A 1 193 ? 18.520 18.109 -36.243 1.00 61.06 193 GLN A O 1
ATOM 1575 N N . SER A 1 194 ? 20.611 17.368 -35.943 1.00 60.03 194 SER A N 1
ATOM 1576 C CA . SER A 1 194 ? 21.240 18.696 -35.995 1.00 60.03 194 SER A CA 1
ATOM 1577 C C . SER A 1 194 ? 21.137 19.350 -37.377 1.00 60.03 194 SER A C 1
ATOM 1579 O O . SER A 1 194 ? 20.978 20.563 -37.464 1.00 60.03 194 SER A O 1
ATOM 1581 N N . GLY A 1 195 ? 21.171 18.569 -38.463 1.00 56.56 195 GLY A N 1
ATOM 1582 C CA . GLY A 1 195 ? 21.011 19.073 -39.830 1.00 56.56 195 GLY A CA 1
ATOM 1583 C C . GLY A 1 195 ? 19.619 19.649 -40.105 1.00 56.56 195 GLY A C 1
ATOM 1584 O O . GLY A 1 195 ? 19.509 20.684 -40.755 1.00 56.56 195 GLY A O 1
ATOM 1585 N N . GLN A 1 196 ? 18.561 19.045 -39.549 1.00 50.69 196 GLN A N 1
ATOM 1586 C CA . GLN A 1 196 ? 17.210 19.622 -39.595 1.00 50.69 196 GLN A CA 1
ATOM 1587 C C . GLN A 1 196 ? 17.130 20.957 -38.839 1.00 50.69 196 GLN A C 1
ATOM 1589 O O . GLN A 1 196 ? 16.484 21.888 -39.311 1.00 50.69 196 GLN A O 1
ATOM 1594 N N . GLN A 1 197 ? 17.838 21.076 -37.713 1.00 43.56 197 GLN A N 1
ATOM 1595 C CA . GLN A 1 197 ? 17.893 22.301 -36.911 1.00 43.56 197 GLN A CA 1
ATOM 1596 C C . GLN A 1 197 ? 18.707 23.422 -37.590 1.00 43.56 197 GLN A C 1
ATOM 1598 O O . GLN A 1 197 ? 18.341 24.593 -37.498 1.00 43.56 197 GLN A O 1
ATOM 1603 N N . LEU A 1 198 ? 19.773 23.070 -38.319 1.00 42.03 198 LEU A N 1
ATOM 1604 C CA . LEU A 1 198 ? 20.557 24.008 -39.132 1.00 42.03 198 LEU A CA 1
ATOM 1605 C C . LEU A 1 198 ? 19.806 24.481 -40.383 1.00 42.03 198 LEU A C 1
ATOM 1607 O O . LEU A 1 198 ? 19.884 25.658 -40.715 1.00 42.03 198 LEU A O 1
ATOM 1611 N N . LEU A 1 199 ? 19.038 23.613 -41.051 1.00 37.09 199 LEU A N 1
ATOM 1612 C CA . LEU A 1 199 ? 18.234 24.012 -42.215 1.00 37.09 199 LEU A CA 1
ATOM 1613 C C . LEU A 1 199 ? 17.209 25.105 -41.867 1.00 37.09 199 LEU A C 1
ATOM 1615 O O . LEU A 1 199 ? 17.084 26.066 -42.618 1.00 37.09 199 LEU A O 1
ATOM 1619 N N . SER A 1 200 ? 16.581 25.046 -40.685 1.00 38.75 200 SER A N 1
ATOM 1620 C CA . SER A 1 200 ? 15.704 26.122 -40.180 1.00 38.75 200 SER A CA 1
ATOM 1621 C C . SER A 1 200 ? 16.417 27.432 -39.794 1.00 38.75 200 SER A C 1
ATOM 1623 O O . SER A 1 200 ? 15.755 28.387 -39.399 1.00 38.75 200 SER A O 1
ATOM 1625 N N . LEU A 1 201 ? 17.751 27.488 -39.879 1.00 39.81 201 LEU A N 1
ATOM 1626 C CA . LEU A 1 201 ? 18.578 28.664 -39.574 1.00 39.81 201 LEU A CA 1
ATOM 1627 C C . LEU A 1 201 ? 19.318 29.229 -40.803 1.00 39.81 201 LEU A C 1
ATOM 1629 O O . LEU A 1 201 ? 19.941 30.280 -40.690 1.00 39.81 201 LEU A O 1
ATOM 1633 N N . VAL A 1 202 ? 19.252 28.556 -41.960 1.00 36.84 202 VAL A N 1
ATOM 1634 C CA . VAL A 1 202 ? 20.031 28.883 -43.176 1.00 36.84 202 VAL A CA 1
ATOM 1635 C C . VAL A 1 202 ? 19.154 29.404 -44.335 1.00 36.84 202 VAL A C 1
ATOM 1637 O O . VAL A 1 202 ? 19.670 29.811 -45.370 1.00 36.84 202 VAL A O 1
ATOM 1640 N N . GLU A 1 203 ? 17.834 29.535 -44.149 1.00 34.03 203 GLU A N 1
ATOM 1641 C CA . GLU A 1 203 ? 16.966 30.300 -45.075 1.00 34.03 203 GLU A CA 1
ATOM 1642 C C . GLU A 1 203 ? 17.222 31.829 -45.049 1.00 34.03 203 GLU A C 1
ATOM 1644 O O . GLU A 1 203 ? 16.580 32.585 -45.778 1.00 34.03 203 GLU A O 1
ATOM 1649 N N . GLY A 1 204 ? 18.189 32.301 -44.253 1.00 35.84 204 GLY A N 1
ATOM 1650 C CA . GLY A 1 204 ? 18.695 33.672 -44.270 1.00 35.84 204 GLY A CA 1
ATOM 1651 C C . GLY A 1 204 ? 20.222 33.735 -44.400 1.00 35.84 204 GLY A C 1
ATOM 1652 O O . GLY A 1 204 ? 20.931 32.879 -43.886 1.00 35.84 204 GLY A O 1
ATOM 1653 N N . VAL A 1 205 ? 20.708 34.817 -45.024 1.00 27.78 205 VAL A N 1
ATOM 1654 C CA . VAL A 1 205 ? 22.131 35.172 -45.243 1.00 27.78 205 VAL A CA 1
ATOM 1655 C C . VAL A 1 205 ? 22.864 34.328 -46.300 1.00 27.78 205 VAL A C 1
ATOM 1657 O O . VAL A 1 205 ? 23.505 33.322 -46.020 1.00 27.78 205 VAL A O 1
ATOM 1660 N N . THR A 1 206 ? 22.869 34.828 -47.540 1.00 25.05 206 THR A N 1
ATOM 1661 C CA . THR A 1 206 ? 23.806 34.407 -48.598 1.00 25.05 206 THR A CA 1
ATOM 1662 C C . THR A 1 206 ? 24.995 35.369 -48.656 1.00 25.05 206 THR A C 1
ATOM 1664 O O . THR A 1 206 ? 24.809 36.538 -48.988 1.00 25.05 206 THR A O 1
ATOM 1667 N N . ILE A 1 207 ? 26.215 34.890 -48.395 1.00 25.88 207 ILE A N 1
ATOM 1668 C CA . ILE A 1 207 ? 27.467 35.633 -48.633 1.00 25.88 207 ILE A CA 1
ATOM 1669 C C . ILE A 1 207 ? 28.475 34.696 -49.316 1.00 25.88 207 ILE A C 1
ATOM 1671 O O . ILE A 1 207 ? 28.578 33.524 -48.962 1.00 25.88 207 ILE A O 1
ATOM 1675 N N . LYS A 1 208 ? 29.204 35.215 -50.313 1.00 26.11 208 LYS A N 1
ATOM 1676 C CA . LYS A 1 208 ? 30.327 34.535 -50.978 1.00 26.11 208 LYS A CA 1
ATOM 1677 C C . LYS A 1 208 ? 31.652 34.995 -50.371 1.00 26.11 208 LYS A C 1
ATOM 1679 O O . LYS A 1 208 ? 31.801 36.192 -50.137 1.00 26.11 208 LYS A O 1
ATOM 1684 N N . GLN A 1 209 ? 32.637 34.104 -50.282 1.00 24.86 209 GLN A N 1
ATOM 1685 C CA . GLN A 1 209 ? 34.050 34.490 -50.348 1.00 24.86 209 GLN A CA 1
ATOM 1686 C C . GLN A 1 209 ? 34.924 33.325 -50.842 1.00 24.86 209 GLN A C 1
ATOM 1688 O O . GLN A 1 209 ? 34.491 32.174 -50.833 1.00 24.86 209 GLN A O 1
ATOM 1693 N N . GLU A 1 210 ? 36.109 33.660 -51.347 1.00 22.80 210 GLU A N 1
ATOM 1694 C CA . GLU A 1 210 ? 37.057 32.774 -52.043 1.00 22.80 210 GLU A CA 1
ATOM 1695 C C . GLU A 1 210 ? 38.356 32.609 -51.211 1.00 22.80 210 GLU A C 1
ATOM 1697 O O . GLU A 1 210 ? 38.401 33.068 -50.071 1.00 22.80 210 GLU A O 1
ATOM 1702 N N . VAL A 1 211 ? 39.416 32.062 -51.835 1.00 24.45 211 VAL A N 1
ATOM 1703 C CA . VAL A 1 211 ? 40.859 32.159 -51.475 1.00 24.45 211 VAL A CA 1
ATOM 1704 C C . VAL A 1 211 ? 41.520 30.954 -50.750 1.00 24.45 211 VAL A C 1
ATOM 1706 O O . VAL A 1 211 ? 41.451 30.806 -49.537 1.00 24.45 211 VAL A O 1
ATOM 1709 N N . GLU A 1 212 ? 42.241 30.178 -51.579 1.00 23.30 212 GLU A N 1
ATOM 1710 C CA . GLU A 1 212 ? 43.588 29.560 -51.421 1.00 23.30 212 GLU A CA 1
ATOM 1711 C C . GLU A 1 212 ? 43.911 28.397 -50.442 1.00 23.30 212 GLU A C 1
ATOM 1713 O O . GLU A 1 212 ? 43.598 28.391 -49.255 1.00 23.30 212 GLU A O 1
ATOM 1718 N N . GLU A 1 213 ? 44.675 27.432 -50.983 1.00 27.91 213 GLU A N 1
ATOM 1719 C CA . GLU A 1 213 ? 45.508 26.439 -50.276 1.00 27.91 213 GLU A CA 1
ATOM 1720 C C . GLU A 1 213 ? 46.975 26.916 -50.191 1.00 27.91 213 GLU A C 1
ATOM 1722 O O . GLU A 1 213 ? 47.400 27.728 -51.017 1.00 27.91 213 GLU A O 1
ATOM 1727 N N . PRO A 1 214 ? 47.804 26.305 -49.319 1.00 26.52 214 PRO A N 1
ATOM 1728 C CA . PRO A 1 214 ? 49.222 26.145 -49.658 1.00 26.52 214 PRO A CA 1
ATOM 1729 C C . PRO A 1 214 ? 49.822 24.749 -49.366 1.00 26.52 214 PRO A C 1
ATOM 1731 O O . PRO A 1 214 ? 50.041 24.370 -48.219 1.00 26.52 214 PRO A O 1
ATOM 1734 N N . SER A 1 215 ? 50.185 24.059 -50.454 1.00 24.58 215 SER A N 1
ATOM 1735 C CA . SER A 1 215 ? 51.435 23.296 -50.694 1.00 24.58 215 SER A CA 1
ATOM 1736 C C . SER A 1 215 ? 52.032 22.329 -49.648 1.00 24.58 215 SER A C 1
ATOM 1738 O O . SER A 1 215 ? 52.415 22.707 -48.542 1.00 24.58 215 SER A O 1
ATOM 1740 N N . GLU A 1 216 ? 52.343 21.113 -50.110 1.00 25.34 216 GLU A N 1
ATOM 1741 C CA . GLU A 1 216 ? 53.274 20.170 -49.468 1.00 25.34 216 GLU A CA 1
ATOM 1742 C C . GLU A 1 216 ? 54.732 20.681 -49.417 1.00 25.34 216 GLU A C 1
ATOM 1744 O O . GLU A 1 216 ? 55.167 21.494 -50.235 1.00 25.34 216 GLU A O 1
ATOM 1749 N N . THR A 1 217 ? 55.566 20.089 -48.554 1.00 23.89 217 THR A N 1
ATOM 1750 C CA . THR A 1 217 ? 57.010 19.948 -48.837 1.00 23.89 217 THR A CA 1
ATOM 1751 C C . THR A 1 217 ? 57.575 18.687 -48.178 1.00 23.89 217 THR A C 1
ATOM 1753 O O . THR A 1 217 ? 57.206 18.345 -47.056 1.00 23.89 217 THR A O 1
ATOM 1756 N N . ALA A 1 218 ? 58.472 17.976 -48.867 1.00 24.02 218 ALA A N 1
ATOM 1757 C CA . ALA A 1 218 ? 58.985 16.673 -48.438 1.00 24.02 218 ALA A CA 1
ATOM 1758 C C . ALA A 1 218 ? 60.512 16.665 -48.268 1.00 24.02 218 ALA A C 1
ATOM 1760 O O . ALA A 1 218 ? 61.232 17.319 -49.021 1.00 24.02 218 ALA A O 1
ATOM 1761 N N . MET A 1 219 ? 61.018 15.826 -47.358 1.00 24.48 219 MET A N 1
ATOM 1762 C CA . MET A 1 219 ? 62.423 15.402 -47.337 1.00 24.48 219 MET A CA 1
ATOM 1763 C C . MET A 1 219 ? 62.523 13.879 -47.189 1.00 24.48 219 MET A C 1
ATOM 1765 O O . MET A 1 219 ? 61.827 13.273 -46.377 1.00 24.48 219 MET A O 1
ATOM 1769 N N . LYS A 1 220 ? 63.406 13.263 -47.983 1.00 22.48 220 LYS A N 1
ATOM 1770 C CA . LYS A 1 220 ? 63.780 11.839 -47.927 1.00 22.48 220 LYS A CA 1
ATOM 1771 C C . LYS A 1 220 ? 65.264 11.718 -47.589 1.00 22.48 220 LYS A C 1
ATOM 1773 O O . LYS A 1 220 ? 66.056 12.488 -48.127 1.00 22.48 220 LYS A O 1
ATOM 1778 N N . THR A 1 221 ? 65.656 10.678 -46.856 1.00 24.55 221 THR A N 1
ATOM 1779 C CA . THR A 1 221 ? 67.048 10.191 -46.799 1.00 24.55 221 THR A CA 1
ATOM 1780 C C . THR A 1 221 ? 67.116 8.662 -46.696 1.00 24.55 221 THR A C 1
ATOM 1782 O O . THR A 1 221 ? 66.132 7.991 -46.395 1.00 24.55 221 THR A O 1
ATOM 1785 N N . HIS A 1 222 ? 68.299 8.126 -47.000 1.00 24.42 222 HIS A N 1
ATOM 1786 C CA . HIS A 1 222 ? 68.680 6.709 -47.051 1.00 24.42 222 HIS A CA 1
ATOM 1787 C C . HIS A 1 222 ? 70.005 6.537 -46.265 1.00 24.42 222 HIS A C 1
ATOM 1789 O O . HIS A 1 222 ? 70.700 7.526 -46.050 1.00 24.42 222 HIS A O 1
ATOM 1795 N N . ASN A 1 223 ? 70.454 5.357 -45.821 1.00 25.64 223 ASN A N 1
ATOM 1796 C CA . ASN A 1 223 ? 70.025 3.968 -46.079 1.00 25.64 223 ASN A CA 1
ATOM 1797 C C . ASN A 1 223 ? 70.300 3.117 -44.787 1.00 25.64 223 ASN A C 1
ATOM 1799 O O . ASN A 1 223 ? 70.316 3.714 -43.719 1.00 25.64 223 ASN A O 1
ATOM 1803 N N . LEU A 1 224 ? 70.519 1.790 -44.695 1.00 24.09 224 LEU A N 1
ATOM 1804 C CA . LEU A 1 224 ? 70.762 0.672 -45.632 1.00 24.09 224 LEU A CA 1
ATOM 1805 C C . LEU A 1 224 ? 70.329 -0.676 -44.962 1.00 24.09 224 LEU A C 1
ATOM 1807 O O . LEU A 1 224 ? 69.598 -0.708 -43.979 1.00 24.09 224 LEU A O 1
ATOM 1811 N N . VAL A 1 225 ? 70.797 -1.791 -45.522 1.00 23.64 225 VAL A N 1
ATOM 1812 C CA . VAL A 1 225 ? 70.634 -3.218 -45.164 1.00 23.64 225 VAL A CA 1
ATOM 1813 C C . VAL A 1 225 ? 71.281 -3.653 -43.834 1.00 23.64 225 VAL A C 1
ATOM 1815 O O . VAL A 1 225 ? 72.417 -3.285 -43.569 1.00 23.64 225 VAL A O 1
ATOM 1818 N N . HIS A 1 226 ? 70.652 -4.605 -43.122 1.00 27.86 226 HIS A N 1
ATOM 1819 C CA . HIS A 1 226 ? 71.309 -5.866 -42.705 1.00 27.86 226 HIS A CA 1
ATOM 1820 C C . HIS A 1 226 ? 70.300 -7.031 -42.582 1.00 27.86 226 HIS A C 1
ATOM 1822 O O . HIS A 1 226 ? 69.094 -6.811 -42.490 1.00 27.86 226 HIS A O 1
ATOM 1828 N N . LYS A 1 227 ? 70.781 -8.282 -42.681 1.00 22.67 227 LYS A N 1
ATOM 1829 C CA . LYS A 1 227 ? 69.974 -9.497 -42.939 1.00 22.67 227 LYS A CA 1
ATOM 1830 C C . LYS A 1 227 ? 70.451 -10.681 -42.084 1.00 22.67 227 LYS A C 1
ATOM 1832 O O . LYS A 1 227 ? 71.628 -11.022 -42.151 1.00 22.67 227 LYS A O 1
ATOM 1837 N N . VAL A 1 228 ? 69.545 -11.335 -41.348 1.00 26.16 228 VAL A N 1
ATOM 1838 C CA . VAL A 1 228 ? 69.797 -12.551 -40.535 1.00 26.16 228 VAL A CA 1
ATOM 1839 C C . VAL A 1 228 ? 68.609 -13.526 -40.680 1.00 26.16 228 VAL A C 1
ATOM 1841 O O . VAL A 1 228 ? 67.496 -13.087 -40.969 1.00 26.16 228 VAL A O 1
ATOM 1844 N N . LEU A 1 229 ? 68.843 -14.840 -40.551 1.00 28.69 229 LEU A N 1
ATOM 1845 C CA . LEU A 1 229 ? 67.847 -15.919 -40.727 1.00 28.69 229 LEU A CA 1
ATOM 1846 C C . LEU A 1 229 ? 67.387 -16.557 -39.381 1.00 28.69 229 LEU A C 1
ATOM 1848 O O . LEU A 1 229 ? 67.980 -16.256 -38.347 1.00 28.69 229 LEU A O 1
ATOM 1852 N N . PRO A 1 230 ? 66.322 -17.396 -39.365 1.00 39.47 230 PRO A N 1
ATOM 1853 C CA . PRO A 1 230 ? 65.545 -17.717 -38.155 1.00 39.47 230 PRO A CA 1
ATOM 1854 C C . PRO A 1 230 ? 65.804 -19.116 -37.543 1.00 39.47 230 PRO A C 1
ATOM 1856 O O . PRO A 1 230 ? 66.426 -19.963 -38.187 1.00 39.47 230 PRO A O 1
ATOM 1859 N N . PRO A 1 231 ? 65.211 -19.419 -36.365 1.00 27.55 231 PRO A N 1
ATOM 1860 C CA . PRO A 1 231 ? 65.141 -20.770 -35.801 1.00 27.55 231 PRO A CA 1
ATOM 1861 C C . PRO A 1 231 ? 63.729 -21.422 -35.824 1.00 27.55 231 PRO A C 1
ATOM 1863 O O . PRO A 1 231 ? 62.759 -20.875 -35.313 1.00 27.55 231 PRO A O 1
ATOM 1866 N N . THR A 1 232 ? 63.671 -22.637 -36.387 1.00 25.50 232 THR A N 1
ATOM 1867 C CA . THR A 1 232 ? 62.939 -23.862 -35.942 1.00 25.50 232 THR A CA 1
ATOM 1868 C C . THR A 1 232 ? 61.481 -23.858 -35.420 1.00 25.50 232 THR A C 1
ATOM 1870 O O . THR A 1 232 ? 61.119 -23.161 -34.480 1.00 25.50 232 THR A O 1
ATOM 1873 N N . LYS A 1 233 ? 60.692 -24.834 -35.913 1.00 26.92 233 LYS A N 1
ATOM 1874 C CA . LYS A 1 233 ? 59.405 -25.313 -35.348 1.00 26.92 233 LYS A CA 1
ATOM 1875 C C . LYS A 1 233 ? 59.602 -26.431 -34.299 1.00 26.92 233 LYS A C 1
ATOM 1877 O O . LYS A 1 233 ? 60.565 -27.185 -34.439 1.00 26.92 233 LYS A O 1
ATOM 1882 N N . PRO A 1 234 ? 58.608 -26.693 -33.427 1.00 28.23 234 PRO A N 1
ATOM 1883 C CA . PRO A 1 234 ? 58.299 -28.028 -32.898 1.00 28.23 234 PRO A CA 1
ATOM 1884 C C . PRO A 1 234 ? 57.031 -28.663 -33.551 1.00 28.23 234 PRO A C 1
ATOM 1886 O O . PRO A 1 234 ? 56.294 -27.949 -34.238 1.00 28.23 234 PRO A O 1
ATOM 1889 N N . PRO A 1 235 ? 56.765 -29.984 -33.391 1.00 31.08 235 PRO A N 1
ATOM 1890 C CA . PRO A 1 235 ? 55.695 -30.708 -34.100 1.00 31.08 235 PRO A CA 1
ATOM 1891 C C . PRO A 1 235 ? 54.650 -31.350 -33.115 1.00 31.08 235 PRO A C 1
ATOM 1893 O O . PRO A 1 235 ? 54.368 -30.711 -32.106 1.00 31.08 235 PRO A O 1
ATOM 1896 N N . PRO A 1 236 ? 53.922 -32.464 -33.394 1.00 38.16 236 PRO A N 1
ATOM 1897 C CA . PRO A 1 236 ? 52.494 -32.342 -33.731 1.00 38.16 236 PRO A CA 1
ATOM 1898 C C . PRO A 1 236 ? 51.515 -33.291 -32.992 1.00 38.16 236 PRO A C 1
ATOM 1900 O O . PRO A 1 236 ? 51.874 -34.397 -32.595 1.00 38.16 236 PRO A O 1
ATOM 1903 N N . THR A 1 237 ? 50.221 -32.950 -32.975 1.00 25.06 237 THR A N 1
ATOM 1904 C CA . THR A 1 237 ? 49.117 -33.920 -32.785 1.00 25.06 237 THR A CA 1
ATOM 1905 C C . THR A 1 237 ? 47.889 -33.580 -33.641 1.00 25.06 237 THR A C 1
ATOM 1907 O O . THR A 1 237 ? 47.707 -32.466 -34.129 1.00 25.06 237 THR A O 1
ATOM 1910 N N . SER A 1 238 ? 47.071 -34.597 -33.910 1.00 25.92 238 SER A N 1
ATOM 1911 C CA . SER A 1 238 ? 45.848 -34.610 -34.735 1.00 25.92 238 SER A CA 1
ATOM 1912 C C . SER A 1 238 ? 45.032 -35.861 -34.319 1.00 25.92 238 SER A C 1
ATOM 1914 O O . SER A 1 238 ? 45.573 -36.650 -33.541 1.00 25.92 238 SER A O 1
ATOM 1916 N N . PRO A 1 239 ? 43.813 -36.149 -34.834 1.00 33.78 239 PRO A N 1
ATOM 1917 C CA . PRO A 1 239 ? 42.984 -35.388 -35.780 1.00 33.78 239 PRO A CA 1
ATOM 1918 C C . PRO A 1 239 ? 41.505 -35.219 -35.346 1.00 33.78 239 PRO A C 1
ATOM 1920 O O . PRO A 1 239 ? 41.005 -35.923 -34.470 1.00 33.78 239 PRO A O 1
ATOM 1923 N N . SER A 1 240 ? 40.731 -34.423 -36.091 1.00 25.00 240 SER A N 1
ATOM 1924 C CA . SER A 1 240 ? 39.299 -34.708 -36.276 1.00 25.00 240 SER A CA 1
ATOM 1925 C C . SER A 1 240 ? 38.809 -34.359 -37.691 1.00 25.00 240 SER A C 1
ATOM 1927 O O . SER A 1 240 ? 39.293 -33.448 -38.354 1.00 25.00 240 SER A O 1
ATOM 1929 N N . LYS A 1 241 ? 37.906 -35.215 -38.175 1.00 26.36 241 LYS A N 1
ATOM 1930 C CA . LYS A 1 241 ? 37.469 -35.440 -39.563 1.00 26.36 241 LYS A CA 1
ATOM 1931 C C . LYS A 1 241 ? 37.060 -34.184 -40.347 1.00 26.36 241 LYS A C 1
ATOM 1933 O O . LYS A 1 241 ? 36.289 -33.362 -39.867 1.00 26.36 241 LYS A O 1
ATOM 1938 N N . SER A 1 242 ? 37.460 -34.139 -41.617 1.00 24.11 242 SER A N 1
ATOM 1939 C CA . SER A 1 242 ? 36.906 -33.225 -42.617 1.00 24.11 242 SER A CA 1
ATOM 1940 C C . SER A 1 242 ? 35.571 -33.728 -43.182 1.00 24.11 242 SER A C 1
ATOM 1942 O O . SER A 1 242 ? 35.364 -34.927 -43.366 1.00 24.11 242 SER A O 1
ATOM 1944 N N . LEU A 1 243 ? 34.699 -32.789 -43.553 1.00 28.12 243 LEU A N 1
ATOM 1945 C CA . LEU A 1 243 ? 33.699 -32.966 -44.607 1.00 28.12 243 LEU A CA 1
ATOM 1946 C C . LEU A 1 243 ? 33.873 -31.831 -45.624 1.00 28.12 243 LEU A C 1
ATOM 1948 O O . LEU A 1 243 ? 34.284 -30.726 -45.272 1.00 28.12 243 LEU A O 1
ATOM 1952 N N . ARG A 1 244 ? 33.655 -32.137 -46.906 1.00 24.66 244 ARG A N 1
ATOM 1953 C CA . ARG A 1 244 ? 34.054 -31.300 -48.048 1.00 24.66 244 ARG A CA 1
ATOM 1954 C C . ARG A 1 244 ? 32.828 -30.758 -48.780 1.00 24.66 244 ARG A C 1
ATOM 1956 O O . ARG A 1 244 ? 32.039 -31.548 -49.290 1.00 24.66 244 ARG A O 1
ATOM 1963 N N . SER A 1 245 ? 32.753 -29.440 -48.946 1.00 26.95 245 SER A N 1
ATOM 1964 C CA . SER A 1 245 ? 31.842 -28.802 -49.910 1.00 26.95 245 SER A CA 1
ATOM 1965 C C . SER A 1 245 ? 32.436 -28.809 -51.337 1.00 26.95 245 SER A C 1
ATOM 1967 O O . SER A 1 245 ? 33.665 -28.843 -51.473 1.00 26.95 245 SER A O 1
ATOM 1969 N N . PRO A 1 246 ? 31.621 -28.814 -52.412 1.00 29.77 246 PRO A N 1
ATOM 1970 C CA . PRO A 1 246 ? 32.110 -29.069 -53.774 1.00 29.77 246 PRO A CA 1
ATOM 1971 C C . PRO A 1 246 ? 32.830 -27.882 -54.436 1.00 29.77 246 PRO A C 1
ATOM 1973 O O . PRO A 1 246 ? 32.582 -26.724 -54.110 1.00 29.77 246 PRO A O 1
ATOM 1976 N N . LYS A 1 247 ? 33.665 -28.178 -55.443 1.00 26.28 247 LYS A N 1
ATOM 1977 C CA . LYS A 1 247 ? 34.119 -27.185 -56.433 1.00 26.28 247 LYS A CA 1
ATOM 1978 C C . LYS A 1 247 ? 33.000 -26.891 -57.441 1.00 26.28 247 LYS A C 1
ATOM 1980 O O . LYS A 1 247 ? 32.321 -27.813 -57.884 1.00 26.28 247 LYS A O 1
ATOM 1985 N N . VAL A 1 248 ? 32.916 -25.637 -57.877 1.00 29.84 248 VAL A N 1
ATOM 1986 C CA . VAL A 1 248 ? 32.181 -25.172 -59.068 1.00 29.84 248 VAL A CA 1
ATOM 1987 C C . VAL A 1 248 ? 33.225 -24.534 -60.011 1.00 29.84 248 VAL A C 1
ATOM 1989 O O . VAL A 1 248 ? 34.189 -23.960 -59.497 1.00 29.84 248 VAL A O 1
ATOM 1992 N N . PRO A 1 249 ? 33.147 -24.719 -61.346 1.00 29.08 249 PRO A N 1
ATOM 1993 C CA . PRO A 1 249 ? 34.279 -24.459 -62.242 1.00 29.08 249 PRO A CA 1
ATOM 1994 C C . PRO A 1 249 ? 34.440 -22.991 -62.662 1.00 29.08 249 PRO A C 1
ATOM 1996 O O . PRO A 1 249 ? 33.550 -22.162 -62.493 1.00 29.08 249 PRO A O 1
ATOM 1999 N N . GLU A 1 250 ? 35.596 -22.699 -63.257 1.00 28.55 250 GLU A N 1
ATOM 2000 C CA . GLU A 1 250 ? 35.945 -21.397 -63.826 1.00 28.55 250 GLU A CA 1
ATOM 2001 C C . GLU A 1 250 ? 35.052 -21.052 -65.030 1.00 28.55 250 GLU A C 1
ATOM 2003 O O . GLU A 1 250 ? 34.961 -21.812 -65.995 1.00 28.55 250 GLU A O 1
ATOM 2008 N N . GLY A 1 251 ? 34.426 -19.873 -64.997 1.00 27.72 251 GLY A N 1
ATOM 2009 C CA . GLY A 1 251 ? 33.668 -19.297 -66.108 1.00 27.72 251 GLY A CA 1
ATOM 2010 C C . GLY A 1 251 ? 34.152 -17.876 -66.386 1.00 27.72 251 GLY A C 1
ATOM 2011 O O . GLY A 1 251 ? 34.265 -17.069 -65.464 1.00 27.72 251 GLY A O 1
ATOM 2012 N N . LYS A 1 252 ? 34.476 -17.569 -67.646 1.00 27.28 252 LYS A N 1
ATOM 2013 C CA . LYS A 1 252 ? 34.992 -16.247 -68.039 1.00 27.28 252 LYS A CA 1
ATOM 2014 C C . LYS A 1 252 ? 33.891 -15.184 -67.993 1.00 27.28 252 LYS A C 1
ATOM 2016 O O . LYS A 1 252 ? 32.730 -15.459 -68.288 1.00 27.28 252 LYS A O 1
ATOM 2021 N N . SER A 1 253 ? 34.281 -13.963 -67.649 1.00 27.62 253 SER A N 1
ATOM 2022 C CA . SER A 1 253 ? 33.406 -12.794 -67.600 1.00 27.62 253 SER A CA 1
ATOM 2023 C C . SER A 1 253 ? 32.929 -12.346 -68.988 1.00 27.62 253 SER A C 1
ATOM 2025 O O . SER A 1 253 ? 33.632 -12.505 -69.988 1.00 27.62 253 SER A O 1
ATOM 2027 N N . PRO A 1 254 ? 31.769 -11.678 -69.029 1.00 27.97 254 PRO A N 1
ATOM 2028 C CA . PRO A 1 254 ? 31.584 -10.511 -69.879 1.00 27.97 254 PRO A CA 1
ATOM 2029 C C . PRO A 1 254 ? 31.307 -9.269 -69.021 1.00 27.97 254 PRO A C 1
ATOM 2031 O O . PRO A 1 254 ? 30.451 -9.272 -68.137 1.00 27.97 254 PRO A O 1
ATOM 2034 N N . SER A 1 255 ? 32.024 -8.183 -69.293 1.00 34.50 255 SER A N 1
ATOM 2035 C CA . SER A 1 255 ? 31.780 -6.882 -68.673 1.00 34.50 255 SER A CA 1
ATOM 2036 C C . SER A 1 255 ? 30.487 -6.251 -69.199 1.00 34.50 255 SER A C 1
ATOM 2038 O O . SER A 1 255 ? 30.267 -6.170 -70.407 1.00 34.50 255 SER A O 1
ATOM 2040 N N . LYS A 1 256 ? 29.651 -5.734 -68.292 1.00 27.38 256 LYS A N 1
ATOM 2041 C CA . LYS A 1 256 ? 28.644 -4.711 -68.605 1.00 27.38 256 LYS A CA 1
ATOM 2042 C C . LYS A 1 256 ? 28.373 -3.854 -67.375 1.00 27.38 256 LYS A C 1
ATOM 2044 O O . LYS A 1 256 ? 28.051 -4.365 -66.309 1.00 27.38 256 LYS A O 1
ATOM 2049 N N . SER A 1 257 ? 28.548 -2.550 -67.538 1.00 32.22 257 SER A N 1
ATOM 2050 C CA . SER A 1 257 ? 28.378 -1.545 -66.495 1.00 32.22 257 SER A CA 1
ATOM 2051 C C . SER A 1 257 ? 26.901 -1.301 -66.196 1.00 32.22 257 SER A C 1
ATOM 2053 O O . SER A 1 257 ? 26.163 -0.863 -67.078 1.00 32.22 257 SER A O 1
ATOM 2055 N N . HIS A 1 258 ? 26.504 -1.485 -64.940 1.00 28.67 258 HIS A N 1
ATOM 2056 C CA . HIS A 1 258 ? 25.335 -0.827 -64.367 1.00 28.67 258 HIS A CA 1
ATOM 2057 C C . HIS A 1 258 ? 25.785 0.020 -63.177 1.00 28.67 258 HIS A C 1
ATOM 2059 O O . HIS A 1 258 ? 26.632 -0.405 -62.394 1.00 28.67 258 HIS A O 1
ATOM 2065 N N . HIS A 1 259 ? 25.239 1.231 -63.069 1.00 31.11 259 HIS A N 1
ATOM 2066 C CA . HIS A 1 259 ? 25.419 2.070 -61.891 1.00 31.11 259 HIS A CA 1
ATOM 2067 C C . HIS A 1 259 ? 24.548 1.518 -60.762 1.00 31.11 259 HIS A C 1
ATOM 2069 O O . HIS A 1 259 ? 23.350 1.789 -60.713 1.00 31.11 259 HIS A O 1
ATOM 2075 N N . GLU A 1 260 ? 25.150 0.747 -59.863 1.00 30.97 260 GLU A N 1
ATOM 2076 C CA . GLU A 1 260 ? 24.574 0.508 -58.545 1.00 30.97 260 GLU A CA 1
ATOM 2077 C C . GLU A 1 260 ? 25.091 1.598 -57.605 1.00 30.97 260 GLU A C 1
ATOM 2079 O O . GLU A 1 260 ? 26.283 1.669 -57.300 1.00 30.97 260 GLU A O 1
ATOM 2084 N N . GLU A 1 261 ? 24.191 2.474 -57.152 1.00 35.12 261 GLU A N 1
ATOM 2085 C CA . GLU A 1 261 ? 24.460 3.366 -56.025 1.00 35.12 261 GLU A CA 1
ATOM 2086 C C . GLU A 1 261 ? 24.470 2.544 -54.729 1.00 35.12 261 GLU A C 1
ATOM 2088 O O . GLU A 1 261 ? 23.558 2.612 -53.902 1.00 35.12 261 GLU A O 1
ATOM 2093 N N . GLU A 1 262 ? 25.531 1.754 -54.536 1.00 34.44 262 GLU A N 1
ATOM 2094 C CA . GLU A 1 262 ? 25.897 1.295 -53.203 1.00 34.44 262 GLU A CA 1
ATOM 2095 C C . GLU A 1 262 ? 26.053 2.532 -52.318 1.00 34.44 262 GLU A C 1
ATOM 2097 O O . GLU A 1 262 ? 27.005 3.308 -52.454 1.00 34.44 262 GLU A O 1
ATOM 2102 N N . SER A 1 263 ? 25.101 2.725 -51.405 1.00 41.50 263 SER A N 1
ATOM 2103 C CA . SER A 1 263 ? 25.163 3.781 -50.399 1.00 41.50 263 SER A CA 1
ATOM 2104 C C . SER A 1 263 ? 26.353 3.521 -49.474 1.00 41.50 263 SER A C 1
ATOM 2106 O O . SER A 1 263 ? 26.242 2.845 -48.451 1.00 41.50 263 SER A O 1
ATOM 2108 N N . ARG A 1 264 ? 27.525 4.037 -49.870 1.00 49.81 264 ARG A N 1
ATOM 2109 C CA . ARG A 1 264 ? 28.789 3.909 -49.142 1.00 49.81 264 ARG A CA 1
ATOM 2110 C C . ARG A 1 264 ? 28.607 4.453 -47.732 1.00 49.81 264 ARG A C 1
ATOM 2112 O O . ARG A 1 264 ? 28.725 5.656 -47.498 1.00 49.81 264 ARG A O 1
ATOM 2119 N N . PHE A 1 265 ? 28.337 3.560 -46.784 1.00 55.31 265 PHE A N 1
ATOM 2120 C CA . PHE A 1 265 ? 28.368 3.893 -45.371 1.00 55.31 265 PHE A CA 1
ATOM 2121 C C . PHE A 1 265 ? 29.768 4.419 -45.061 1.00 55.31 265 PHE A C 1
ATOM 2123 O O . PHE A 1 265 ? 30.751 3.683 -45.137 1.00 55.31 265 PHE A O 1
ATOM 2130 N N . SER A 1 266 ? 29.851 5.703 -44.723 1.00 70.56 266 SER A N 1
ATOM 2131 C CA . SER A 1 266 ? 31.065 6.369 -44.264 1.00 70.56 266 SER A CA 1
ATOM 2132 C C . SER A 1 266 ? 31.428 5.862 -42.866 1.00 70.56 266 SER A C 1
ATOM 2134 O O . SER A 1 266 ? 31.195 6.522 -41.854 1.00 70.56 266 SER A O 1
ATOM 2136 N N . ILE A 1 267 ? 31.946 4.630 -42.812 1.00 78.75 267 ILE A N 1
ATOM 2137 C CA . ILE A 1 267 ? 32.387 3.985 -41.577 1.00 78.75 267 ILE A CA 1
ATOM 2138 C C . ILE A 1 267 ? 33.562 4.784 -41.022 1.00 78.75 267 ILE A C 1
ATOM 2140 O O . ILE A 1 267 ? 34.571 4.994 -41.695 1.00 78.75 267 ILE A O 1
ATOM 2144 N N . LEU A 1 268 ? 33.422 5.215 -39.773 1.00 86.50 268 LEU A N 1
ATOM 2145 C CA . LEU A 1 268 ? 34.415 6.022 -39.081 1.00 86.50 268 LEU A CA 1
ATOM 2146 C C . LEU A 1 268 ? 35.765 5.283 -38.953 1.00 86.50 268 LEU A C 1
ATOM 2148 O O . LEU A 1 268 ? 35.803 4.040 -38.899 1.00 86.50 268 LEU A O 1
ATOM 2152 N N . PRO A 1 269 ? 36.884 6.030 -38.868 1.00 86.62 269 PRO A N 1
ATOM 2153 C CA . PRO A 1 269 ? 38.181 5.448 -38.548 1.00 86.62 269 PRO A CA 1
ATOM 2154 C C . PRO A 1 269 ? 38.117 4.728 -37.199 1.00 86.62 269 PRO A C 1
ATOM 2156 O O . PRO A 1 269 ? 37.427 5.168 -36.274 1.00 86.62 269 PRO A O 1
ATOM 2159 N N . GLU A 1 270 ? 38.815 3.602 -37.116 1.00 84.31 270 GLU A N 1
ATOM 2160 C CA . GLU A 1 270 ? 38.936 2.788 -35.906 1.00 84.31 270 GLU A CA 1
ATOM 2161 C C . GLU A 1 270 ? 39.658 3.566 -34.806 1.00 84.31 270 GLU A C 1
ATOM 2163 O O . GLU A 1 270 ? 40.632 4.272 -35.081 1.00 84.31 270 GLU A O 1
ATOM 2168 N N . PHE A 1 271 ? 39.200 3.451 -33.560 1.00 87.19 271 PHE A N 1
ATOM 2169 C CA . PHE A 1 271 ? 39.960 4.010 -32.448 1.00 87.19 271 PHE A CA 1
ATOM 2170 C C . PHE A 1 271 ? 41.232 3.180 -32.200 1.00 87.19 271 PHE A C 1
ATOM 2172 O O . PHE A 1 271 ? 41.131 1.962 -32.035 1.00 87.19 271 PHE A O 1
ATOM 2179 N N . PRO A 1 272 ? 42.426 3.804 -32.126 1.00 84.38 272 PRO A N 1
ATOM 2180 C CA . PRO A 1 272 ? 43.673 3.081 -31.904 1.00 84.38 272 PRO A CA 1
ATOM 2181 C C . PRO A 1 272 ? 43.664 2.439 -30.514 1.00 84.38 272 PRO A C 1
ATOM 2183 O O . PRO A 1 272 ? 43.762 3.125 -29.492 1.00 84.38 272 PRO A O 1
ATOM 2186 N N . HIS A 1 273 ? 43.528 1.114 -30.480 1.00 86.31 273 HIS A N 1
ATOM 2187 C CA . HIS A 1 273 ? 43.471 0.356 -29.239 1.00 86.31 273 HIS A CA 1
ATOM 2188 C C . HIS A 1 273 ? 44.800 0.455 -28.481 1.00 86.31 273 HIS A C 1
ATOM 2190 O O . HIS A 1 273 ? 45.856 0.080 -28.992 1.00 86.31 273 HIS A O 1
ATOM 2196 N N . LYS A 1 274 ? 44.732 0.932 -27.236 1.00 85.31 274 LYS A N 1
ATOM 2197 C CA . LYS A 1 274 ? 45.839 0.878 -26.282 1.00 85.31 274 LYS A CA 1
ATOM 2198 C C . LYS A 1 274 ? 45.588 -0.309 -25.348 1.00 85.31 274 LYS A C 1
ATOM 2200 O O . LYS A 1 274 ? 44.583 -0.262 -24.635 1.00 85.31 274 LYS A O 1
ATOM 2205 N N . PRO A 1 275 ? 46.446 -1.344 -25.332 1.00 83.62 275 PRO A N 1
ATOM 2206 C CA . PRO A 1 275 ? 46.324 -2.409 -24.349 1.00 83.62 275 PRO A CA 1
ATOM 2207 C C . PRO A 1 275 ? 46.537 -1.832 -22.946 1.00 83.62 275 PRO A C 1
ATOM 2209 O O . PRO A 1 275 ? 47.387 -0.964 -22.735 1.00 83.62 275 PRO A O 1
ATOM 2212 N N . GLN A 1 276 ? 45.734 -2.305 -22.003 1.00 87.19 276 GLN A N 1
ATOM 2213 C CA . GLN A 1 276 ? 45.775 -1.957 -20.585 1.00 87.19 276 GLN A CA 1
ATOM 2214 C C . GLN A 1 276 ? 45.545 -3.236 -19.772 1.00 87.19 276 GLN A C 1
ATOM 2216 O O . GLN A 1 276 ? 45.114 -4.254 -20.321 1.00 87.19 276 GLN A O 1
ATOM 2221 N N . ASP A 1 277 ? 45.801 -3.189 -18.470 1.00 88.75 277 ASP A N 1
ATOM 2222 C CA . ASP A 1 277 ? 45.408 -4.275 -17.577 1.00 88.75 277 ASP A CA 1
ATOM 2223 C C . ASP A 1 277 ? 43.883 -4.314 -17.389 1.00 88.75 277 ASP A C 1
ATOM 2225 O O . ASP A 1 277 ? 43.175 -3.322 -17.581 1.00 88.75 277 ASP A O 1
ATOM 2229 N N . SER A 1 278 ? 43.358 -5.488 -17.038 1.00 91.44 278 SER A N 1
ATOM 2230 C CA . SER A 1 278 ? 41.915 -5.677 -16.853 1.00 91.44 278 SER A CA 1
ATOM 2231 C C . SER A 1 278 ? 41.469 -5.114 -15.507 1.00 91.44 278 SER A C 1
ATOM 2233 O O . SER A 1 278 ? 41.991 -5.518 -14.468 1.00 91.44 278 SER A O 1
ATOM 2235 N N . THR A 1 279 ? 40.493 -4.205 -15.500 1.00 92.38 279 THR A N 1
ATOM 2236 C CA . THR A 1 279 ? 40.020 -3.591 -14.254 1.00 92.38 279 THR A CA 1
ATOM 2237 C C . THR A 1 279 ? 38.991 -4.483 -13.566 1.00 92.38 279 THR A C 1
ATOM 2239 O O . THR A 1 279 ? 37.982 -4.882 -14.150 1.00 92.38 279 THR A O 1
ATOM 2242 N N . VAL A 1 280 ? 39.263 -4.813 -12.304 1.00 92.75 280 VAL A N 1
ATOM 2243 C CA . VAL A 1 280 ? 38.372 -5.597 -11.444 1.00 92.75 280 VAL A CA 1
ATOM 2244 C C . VAL A 1 280 ? 37.532 -4.631 -10.616 1.00 92.75 280 VAL A C 1
ATOM 2246 O O . VAL A 1 280 ? 38.067 -3.837 -9.845 1.00 92.75 280 VAL A O 1
ATOM 2249 N N . LEU A 1 281 ? 36.214 -4.693 -10.784 1.00 89.38 281 LEU A N 1
ATOM 2250 C CA . LEU A 1 281 ? 35.246 -3.942 -9.997 1.00 89.38 281 LEU A CA 1
ATOM 2251 C C . LEU A 1 281 ? 34.548 -4.908 -9.042 1.00 89.38 281 LEU A C 1
ATOM 2253 O O . LEU A 1 281 ? 33.688 -5.693 -9.441 1.00 89.38 281 LEU A O 1
ATOM 2257 N N . GLU A 1 282 ? 34.930 -4.868 -7.771 1.00 91.56 282 GLU A N 1
ATOM 2258 C CA . GLU A 1 282 ? 34.272 -5.656 -6.732 1.00 91.56 282 GLU A CA 1
ATOM 2259 C C . GLU A 1 282 ? 32.908 -5.059 -6.346 1.00 91.56 282 GLU A C 1
ATOM 2261 O O . GLU A 1 282 ? 32.622 -3.885 -6.604 1.00 91.56 282 GLU A O 1
ATOM 2266 N N . PHE A 1 283 ? 32.058 -5.888 -5.728 1.00 84.75 283 PHE A N 1
ATOM 2267 C CA . PHE A 1 283 ? 30.753 -5.512 -5.165 1.00 84.75 283 PHE A CA 1
ATOM 2268 C C . PHE A 1 283 ? 29.856 -4.675 -6.100 1.00 84.75 283 PHE A C 1
ATOM 2270 O O . PHE A 1 283 ? 29.145 -3.777 -5.645 1.00 84.75 283 PHE A O 1
ATOM 2277 N N . GLN A 1 284 ? 29.846 -4.966 -7.405 1.00 85.88 284 GLN A N 1
ATOM 2278 C CA . GLN A 1 284 ? 28.997 -4.246 -8.353 1.00 85.88 284 GLN A CA 1
ATOM 2279 C C . GLN A 1 284 ? 27.532 -4.700 -8.246 1.00 85.88 284 GLN A C 1
ATOM 2281 O O . GLN A 1 284 ? 27.249 -5.899 -8.387 1.00 85.88 284 GLN A O 1
ATOM 2286 N N . PRO A 1 285 ? 26.580 -3.771 -8.013 1.00 84.00 285 PRO A N 1
ATOM 2287 C CA . PRO A 1 285 ? 25.160 -4.094 -7.976 1.00 84.00 285 PRO A CA 1
ATOM 2288 C C . PRO A 1 285 ? 24.703 -4.537 -9.366 1.00 84.00 285 PRO A C 1
ATOM 2290 O O . PRO A 1 285 ? 24.823 -3.807 -10.347 1.00 84.00 285 PRO A O 1
ATOM 2293 N N . THR A 1 286 ? 24.175 -5.752 -9.446 1.00 81.62 286 THR A N 1
ATOM 2294 C CA . THR A 1 286 ? 23.705 -6.361 -10.690 1.00 81.62 286 THR A CA 1
ATOM 2295 C C . THR A 1 286 ? 22.189 -6.497 -10.634 1.00 81.62 286 THR A C 1
ATOM 2297 O O . THR A 1 286 ? 21.652 -7.249 -9.818 1.00 81.62 286 THR A O 1
ATOM 2300 N N . ASP A 1 287 ? 21.494 -5.755 -11.495 1.00 80.56 287 ASP A N 1
ATOM 2301 C CA . ASP A 1 287 ? 20.047 -5.879 -11.691 1.00 80.56 287 ASP A CA 1
ATOM 2302 C C . ASP A 1 287 ? 19.698 -7.209 -12.381 1.00 80.56 287 ASP A C 1
ATOM 2304 O O . ASP A 1 287 ? 20.487 -7.759 -13.154 1.00 80.56 287 ASP A O 1
ATOM 2308 N N . MET A 1 288 ? 18.477 -7.708 -12.166 1.00 81.00 288 MET A N 1
ATOM 2309 C CA . MET A 1 288 ? 17.975 -8.875 -12.900 1.00 81.00 288 MET A CA 1
ATOM 2310 C C . MET A 1 288 ? 17.974 -8.604 -14.429 1.00 81.00 288 MET A C 1
ATOM 2312 O O . MET A 1 288 ? 17.640 -7.488 -14.850 1.00 81.00 288 MET A O 1
ATOM 2316 N N . PRO A 1 289 ? 18.328 -9.583 -15.290 1.00 81.81 289 PRO A N 1
ATOM 2317 C CA . PRO A 1 289 ? 18.347 -9.399 -16.741 1.00 81.81 289 PRO A CA 1
ATOM 2318 C C . PRO A 1 289 ? 17.021 -8.898 -17.330 1.00 81.81 289 PRO A C 1
ATOM 2320 O O . PRO A 1 289 ? 15.949 -9.403 -17.002 1.00 81.81 289 PRO A O 1
ATOM 2323 N N . ALA A 1 290 ? 17.099 -7.941 -18.262 1.00 79.44 290 ALA A N 1
ATOM 2324 C CA . ALA A 1 290 ? 15.930 -7.276 -18.849 1.00 79.44 290 ALA A CA 1
ATOM 2325 C C . ALA A 1 290 ? 14.912 -8.252 -19.472 1.00 79.44 290 ALA A C 1
ATOM 2327 O O . ALA A 1 290 ? 13.709 -8.032 -19.361 1.00 79.44 290 ALA A O 1
ATOM 2328 N N . PHE A 1 291 ? 15.376 -9.363 -20.060 1.00 82.31 291 PHE A N 1
ATOM 2329 C CA . PHE A 1 291 ? 14.499 -10.340 -20.711 1.00 82.31 291 PHE A CA 1
ATOM 2330 C C . PHE A 1 291 ? 13.521 -11.040 -19.752 1.00 82.31 291 PHE A C 1
ATOM 2332 O O . PHE A 1 291 ? 12.451 -11.459 -20.188 1.00 82.31 291 PHE A O 1
ATOM 2339 N N . LEU A 1 292 ? 13.841 -11.122 -18.454 1.00 82.00 292 LEU A N 1
ATOM 2340 C CA . LEU A 1 292 ? 12.955 -11.702 -17.437 1.00 82.00 292 LEU A CA 1
ATOM 2341 C C . LEU A 1 292 ? 11.773 -10.785 -17.081 1.00 82.00 292 LEU A C 1
ATOM 2343 O O . LEU A 1 292 ? 10.794 -11.255 -16.515 1.00 82.00 292 LEU A O 1
ATOM 2347 N N . TYR A 1 293 ? 11.828 -9.498 -17.443 1.00 78.25 293 TYR A N 1
ATOM 2348 C CA . TYR A 1 293 ? 10.742 -8.538 -17.214 1.00 78.25 293 TYR A CA 1
ATOM 2349 C C . TYR A 1 293 ? 9.736 -8.453 -18.381 1.00 78.25 293 TYR A C 1
ATOM 2351 O O . TYR A 1 293 ? 8.703 -7.806 -18.236 1.00 78.25 293 TYR A O 1
ATOM 2359 N N . TYR A 1 294 ? 9.982 -9.106 -19.527 1.00 79.25 294 TYR A N 1
ATOM 2360 C CA . TYR A 1 294 ? 9.058 -9.088 -20.679 1.00 79.25 294 TYR A CA 1
ATOM 2361 C C . TYR A 1 294 ? 7.860 -10.052 -20.551 1.00 79.25 294 TYR A C 1
ATOM 2363 O O . TYR A 1 294 ? 7.061 -10.183 -21.479 1.00 79.25 294 TYR A O 1
ATOM 2371 N N . THR A 1 295 ? 7.697 -10.739 -19.416 1.00 80.38 295 THR A N 1
ATOM 2372 C CA . THR A 1 295 ? 6.574 -11.655 -19.169 1.00 80.38 295 THR A CA 1
ATOM 2373 C C . THR A 1 295 ? 5.290 -10.903 -18.794 1.00 80.38 295 THR A C 1
ATOM 2375 O O . THR A 1 295 ? 4.893 -10.861 -17.630 1.00 80.38 295 THR A O 1
ATOM 2378 N N . SER A 1 296 ? 4.608 -10.322 -19.782 1.00 82.38 296 SER A N 1
ATOM 2379 C CA . SER A 1 296 ? 3.281 -9.717 -19.598 1.00 82.38 296 SER A CA 1
ATOM 2380 C C . SER A 1 296 ? 2.171 -10.786 -19.499 1.00 82.38 296 SER A C 1
ATOM 2382 O O . SER A 1 296 ? 2.141 -11.698 -20.335 1.00 82.38 296 SER A O 1
ATOM 2384 N N . PRO A 1 297 ? 1.205 -10.680 -18.564 1.00 89.69 297 PRO A N 1
ATOM 2385 C CA . PRO A 1 297 ? 0.026 -11.546 -18.549 1.00 89.69 297 PRO A CA 1
ATOM 2386 C C . PRO A 1 297 ? -0.844 -11.288 -19.788 1.00 89.69 297 PRO A C 1
ATOM 2388 O O . PRO A 1 297 ? -1.073 -10.141 -20.159 1.00 89.69 297 PRO A O 1
ATOM 2391 N N . LYS A 1 298 ? -1.371 -12.344 -20.424 1.00 91.50 298 LYS A N 1
ATOM 2392 C CA . LYS A 1 298 ? -2.212 -12.210 -21.637 1.00 91.50 298 LYS A CA 1
ATOM 2393 C C . LYS A 1 298 ? -3.558 -11.523 -21.375 1.00 91.50 298 LYS A C 1
ATOM 2395 O O . LYS A 1 298 ? -4.113 -10.895 -22.271 1.00 91.50 298 LYS A O 1
ATOM 2400 N N . VAL A 1 299 ? -4.087 -11.678 -20.164 1.00 93.31 299 VAL A N 1
ATOM 2401 C CA . VAL A 1 299 ? -5.394 -11.174 -19.731 1.00 93.31 299 VAL A CA 1
ATOM 2402 C C . VAL A 1 299 ? -5.227 -10.518 -18.365 1.00 93.31 299 VAL A C 1
ATOM 2404 O O . VAL A 1 299 ? -4.511 -11.037 -17.509 1.00 93.31 299 VAL A O 1
ATOM 2407 N N . GLN A 1 300 ? -5.906 -9.396 -18.153 1.00 94.00 300 GLN A N 1
ATOM 2408 C CA . GLN A 1 300 ? -6.081 -8.770 -16.844 1.00 94.00 300 GLN A CA 1
ATOM 2409 C C . GLN A 1 300 ? -7.576 -8.571 -16.584 1.00 94.00 300 GLN A C 1
ATOM 2411 O O . GLN A 1 300 ? -8.346 -8.378 -17.521 1.00 94.00 300 GLN A O 1
ATOM 2416 N N . THR A 1 301 ? -7.995 -8.600 -15.320 1.00 93.62 301 THR A N 1
ATOM 2417 C CA . THR A 1 301 ? -9.370 -8.272 -14.921 1.00 93.62 301 THR A CA 1
ATOM 2418 C C . THR A 1 301 ? -9.368 -7.202 -13.843 1.00 93.62 301 THR A C 1
ATOM 2420 O O . THR A 1 301 ? -8.500 -7.189 -12.971 1.00 93.62 301 THR A O 1
ATOM 2423 N N . GLY A 1 302 ? -10.369 -6.323 -13.879 1.00 89.75 302 GLY A N 1
ATOM 2424 C CA . GLY A 1 302 ? -10.718 -5.508 -12.717 1.00 89.75 302 GLY A CA 1
ATOM 2425 C C . GLY A 1 302 ? -11.297 -6.365 -11.585 1.00 89.75 302 GLY A C 1
ATOM 2426 O O . GLY A 1 302 ? -11.723 -7.503 -11.807 1.00 89.75 302 GLY A O 1
ATOM 2427 N N . SER A 1 303 ? -11.351 -5.802 -10.376 1.00 89.88 303 SER A N 1
ATOM 2428 C CA . SER A 1 303 ? -12.159 -6.372 -9.290 1.00 89.88 303 SER A CA 1
ATOM 2429 C C . SER A 1 303 ? -13.656 -6.280 -9.621 1.00 89.88 303 SER A C 1
ATOM 2431 O O . SER A 1 303 ? -14.070 -5.431 -10.416 1.00 89.88 303 SER A O 1
ATOM 2433 N N . ARG A 1 304 ? -14.480 -7.133 -9.002 1.00 91.38 304 ARG A N 1
ATOM 2434 C CA . ARG A 1 304 ? -15.943 -7.049 -9.116 1.00 91.38 304 ARG A CA 1
ATOM 2435 C C . ARG A 1 304 ? -16.466 -5.895 -8.267 1.00 91.38 304 ARG A C 1
ATOM 2437 O O . ARG A 1 304 ? -16.364 -5.917 -7.044 1.00 91.38 304 ARG A O 1
ATOM 2444 N N . ASP A 1 305 ? -17.065 -4.912 -8.927 1.00 91.31 305 ASP A N 1
ATOM 2445 C CA . ASP A 1 305 ? -17.821 -3.848 -8.271 1.00 91.31 305 ASP A CA 1
ATOM 2446 C C . ASP A 1 305 ? -19.112 -4.413 -7.664 1.00 91.31 305 ASP A C 1
ATOM 2448 O O . ASP A 1 305 ? -19.909 -5.026 -8.374 1.00 91.31 305 ASP A O 1
ATOM 2452 N N . LEU A 1 306 ? -19.352 -4.168 -6.374 1.00 92.81 306 LEU A N 1
ATOM 2453 C CA . LEU A 1 306 ? -20.647 -4.430 -5.743 1.00 92.81 306 LEU A CA 1
ATOM 2454 C C . LEU A 1 306 ? -21.629 -3.304 -6.089 1.00 92.81 306 LEU A C 1
ATOM 2456 O O . LEU A 1 306 ? -21.312 -2.124 -5.924 1.00 92.81 306 LEU A O 1
ATOM 2460 N N . TYR A 1 307 ? -22.834 -3.680 -6.516 1.00 94.62 307 TYR A N 1
ATOM 2461 C CA . TYR A 1 307 ? -23.963 -2.778 -6.730 1.00 94.62 307 TYR A CA 1
ATOM 2462 C C . TYR A 1 307 ? -25.132 -3.171 -5.819 1.00 94.62 307 TYR A C 1
ATOM 2464 O O . TYR A 1 307 ? -25.429 -4.349 -5.654 1.00 94.62 307 TYR A O 1
ATOM 2472 N N . SER A 1 308 ? -25.806 -2.181 -5.237 1.00 95.06 308 SER A N 1
ATOM 2473 C CA . SER A 1 308 ? -27.043 -2.341 -4.466 1.00 95.06 308 SER A CA 1
ATOM 2474 C C . SER A 1 308 ? -27.855 -1.051 -4.584 1.00 95.06 308 SER A C 1
ATOM 2476 O O . SER A 1 308 ? -27.284 0.036 -4.706 1.00 95.06 308 SER A O 1
ATOM 2478 N N . SER A 1 309 ? -29.183 -1.152 -4.552 1.00 95.06 309 SER A N 1
ATOM 2479 C CA . SER A 1 309 ? -30.118 -0.042 -4.786 1.00 95.06 309 SER A CA 1
ATOM 2480 C C . SER A 1 309 ? -30.301 0.894 -3.577 1.00 95.06 309 SER A C 1
ATOM 2482 O O . SER A 1 309 ? -31.395 1.406 -3.335 1.00 95.06 309 SER A O 1
ATOM 2484 N N . CYS A 1 310 ? -29.239 1.144 -2.803 1.00 94.75 310 CYS A N 1
ATOM 2485 C CA . CYS A 1 310 ? -29.261 2.077 -1.677 1.00 94.75 310 CYS A CA 1
ATOM 2486 C C . CYS A 1 310 ? -28.038 3.004 -1.621 1.00 94.75 310 CYS A C 1
ATOM 2488 O O . CYS A 1 310 ? -26.912 2.640 -1.970 1.00 94.75 310 CYS A O 1
ATOM 2490 N N . ALA A 1 311 ? -28.256 4.226 -1.127 1.00 93.69 311 ALA A N 1
ATOM 2491 C CA . ALA A 1 311 ? -27.218 5.253 -1.053 1.00 93.69 311 ALA A CA 1
ATOM 2492 C C . ALA A 1 311 ? -26.042 4.855 -0.139 1.00 93.69 311 ALA A C 1
ATOM 2494 O O . ALA A 1 311 ? -24.904 5.229 -0.413 1.00 93.69 311 ALA A O 1
ATOM 2495 N N . ASN A 1 312 ? -26.284 4.063 0.913 1.00 91.38 312 ASN A N 1
ATOM 2496 C CA . ASN A 1 312 ? -25.224 3.589 1.807 1.00 91.38 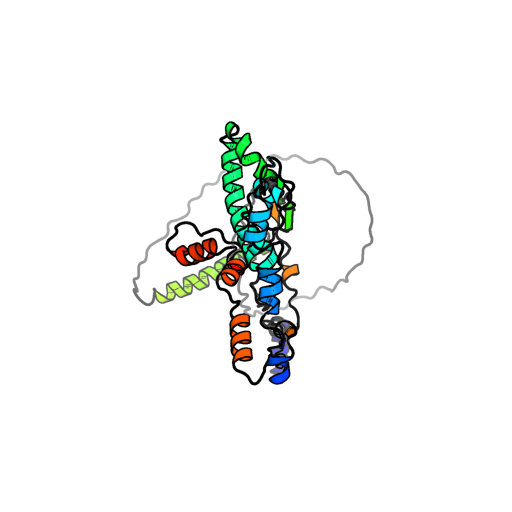312 ASN A CA 1
ATOM 2497 C C . ASN A 1 312 ? -24.214 2.688 1.068 1.00 91.38 312 ASN A C 1
ATOM 2499 O O . ASN A 1 312 ? -23.006 2.852 1.241 1.00 91.38 312 ASN A O 1
ATOM 2503 N N . ALA A 1 313 ? -24.683 1.814 0.167 1.00 93.44 313 ALA A N 1
ATOM 2504 C CA . ALA A 1 313 ? -23.809 0.997 -0.674 1.00 93.44 313 ALA A CA 1
ATOM 2505 C C . ALA A 1 313 ? -22.976 1.846 -1.644 1.00 93.44 313 ALA A C 1
ATOM 2507 O O . ALA A 1 313 ? -21.774 1.611 -1.787 1.00 93.44 313 ALA A O 1
ATOM 2508 N N . ALA A 1 314 ? -23.574 2.882 -2.245 1.00 93.88 314 ALA A N 1
ATOM 2509 C CA . ALA A 1 314 ? -22.848 3.835 -3.084 1.00 93.88 314 ALA A CA 1
ATOM 2510 C C . ALA A 1 314 ? -21.750 4.572 -2.291 1.00 93.88 314 ALA A C 1
ATOM 2512 O O . ALA A 1 314 ? -20.587 4.555 -2.694 1.00 93.88 314 ALA A O 1
ATOM 2513 N N . TRP A 1 315 ? -22.068 5.132 -1.117 1.00 94.06 315 TRP A N 1
ATOM 2514 C CA . TRP A 1 315 ? -21.089 5.795 -0.242 1.00 94.06 315 TRP A CA 1
ATOM 2515 C C . TRP A 1 315 ? -20.025 4.844 0.330 1.00 94.06 315 TRP A C 1
ATOM 2517 O O . TRP A 1 315 ? -18.889 5.257 0.571 1.00 94.06 315 TRP A O 1
ATOM 2527 N N . GLY A 1 316 ? -20.357 3.569 0.549 1.00 92.19 316 GLY A N 1
ATOM 2528 C CA . GLY A 1 316 ? -19.393 2.520 0.889 1.00 92.19 316 GLY A CA 1
ATOM 2529 C C . GLY A 1 316 ? -18.416 2.246 -0.258 1.00 92.19 316 GLY A C 1
ATOM 2530 O O . GLY A 1 316 ? -17.204 2.282 -0.053 1.00 92.19 316 GLY A O 1
ATOM 2531 N N . SER A 1 317 ? -18.938 2.059 -1.474 1.00 92.75 317 SER A N 1
ATOM 2532 C CA . SER A 1 317 ? -18.153 1.836 -2.696 1.00 92.75 317 SER A CA 1
ATOM 2533 C C . SER A 1 317 ? -17.226 3.018 -3.010 1.00 92.75 317 SER A C 1
ATOM 2535 O O . SER A 1 317 ? -16.039 2.819 -3.266 1.00 92.75 317 SER A O 1
ATOM 2537 N N . ILE A 1 318 ? -17.721 4.255 -2.883 1.00 92.75 318 ILE A N 1
ATOM 2538 C CA . ILE A 1 318 ? -16.929 5.489 -3.027 1.00 92.75 318 ILE A CA 1
ATOM 2539 C C . ILE A 1 318 ? -15.778 5.518 -2.008 1.00 92.75 318 ILE A C 1
ATOM 2541 O O . ILE A 1 318 ? -14.618 5.644 -2.400 1.00 92.75 318 ILE A O 1
ATOM 2545 N N . ARG A 1 319 ? -16.055 5.333 -0.706 1.00 92.38 319 ARG A N 1
ATOM 2546 C CA . ARG A 1 319 ? -15.007 5.333 0.338 1.00 92.38 319 ARG A CA 1
ATOM 2547 C C . ARG A 1 319 ? -13.958 4.238 0.134 1.00 92.38 319 ARG A C 1
ATOM 2549 O O . ARG A 1 319 ? -12.774 4.504 0.330 1.00 92.38 319 ARG A O 1
ATOM 2556 N N . HIS A 1 320 ? -14.376 3.048 -0.297 1.00 89.94 320 HIS A N 1
ATOM 2557 C CA . HIS A 1 320 ? -13.473 1.948 -0.636 1.00 89.94 320 HIS A CA 1
ATOM 2558 C C . HIS A 1 320 ? -12.571 2.302 -1.831 1.00 89.94 320 HIS A C 1
ATOM 2560 O O . HIS A 1 320 ? -11.354 2.170 -1.744 1.00 89.94 320 HIS A O 1
ATOM 2566 N N . LYS A 1 321 ? -13.142 2.824 -2.926 1.00 89.00 321 LYS A N 1
ATOM 2567 C CA . LYS A 1 321 ? -12.395 3.209 -4.140 1.00 89.00 321 LYS A CA 1
ATOM 2568 C C . LYS A 1 321 ? -11.430 4.380 -3.931 1.00 89.00 321 LYS A C 1
ATOM 2570 O O . LYS A 1 321 ? -10.421 4.453 -4.623 1.00 89.00 321 LYS A O 1
ATOM 2575 N N . HIS A 1 322 ? -11.706 5.264 -2.973 1.00 88.31 322 HIS A N 1
ATOM 2576 C CA . HIS A 1 322 ? -10.790 6.336 -2.567 1.00 88.31 322 HIS A CA 1
ATOM 2577 C C . HIS A 1 322 ? -9.815 5.940 -1.440 1.00 88.31 322 HIS A C 1
ATOM 2579 O O . HIS A 1 322 ? -9.071 6.798 -0.970 1.00 88.31 322 HIS A O 1
ATOM 2585 N N . CYS A 1 323 ? -9.789 4.670 -1.014 1.00 84.69 323 CYS A N 1
ATOM 2586 C CA . CYS A 1 323 ? -8.922 4.160 0.059 1.00 84.69 323 CYS A CA 1
ATOM 2587 C C . CYS A 1 323 ? -9.031 4.955 1.377 1.00 84.69 323 CYS A C 1
ATOM 2589 O O . CYS A 1 323 ? -8.024 5.235 2.023 1.00 84.69 323 CYS A O 1
ATOM 2591 N N . PHE A 1 324 ? -10.250 5.340 1.768 1.00 84.56 324 PHE A N 1
ATOM 2592 C CA . PHE A 1 324 ? -10.501 6.081 3.009 1.00 84.56 324 PHE A CA 1
ATOM 2593 C C . PHE A 1 324 ? -10.100 5.247 4.251 1.00 84.56 324 PHE A C 1
ATOM 2595 O O . PHE A 1 324 ? -10.447 4.064 4.300 1.00 84.56 324 PHE A O 1
ATOM 2602 N N . PRO A 1 325 ? -9.450 5.826 5.285 1.00 88.62 325 PRO A N 1
ATOM 2603 C CA . PRO A 1 325 ? -9.196 7.253 5.507 1.00 88.62 325 PRO A CA 1
ATOM 2604 C C . PRO A 1 325 ? -7.882 7.762 4.885 1.00 88.62 325 PRO A C 1
ATOM 2606 O O . PRO A 1 325 ? -7.009 6.988 4.486 1.00 88.62 325 PRO A O 1
ATOM 2609 N N . ARG A 1 326 ? -7.740 9.093 4.810 1.00 90.19 326 ARG A N 1
ATOM 2610 C CA . ARG A 1 326 ? -6.638 9.785 4.114 1.00 90.19 326 ARG A CA 1
ATOM 2611 C C . ARG A 1 326 ? -5.260 9.379 4.639 1.00 90.19 326 ARG A C 1
ATOM 2613 O O . ARG A 1 326 ? -4.326 9.233 3.858 1.00 90.19 326 ARG A O 1
ATOM 2620 N N . GLU A 1 327 ? -5.145 9.160 5.939 1.00 89.06 327 GLU A N 1
ATOM 2621 C CA . GLU A 1 327 ? -3.920 8.771 6.635 1.00 89.06 327 GLU A CA 1
ATOM 2622 C C . GLU A 1 327 ? -3.449 7.391 6.150 1.00 89.06 327 GLU A C 1
ATOM 2624 O O . GLU A 1 327 ? -2.265 7.196 5.875 1.00 89.06 327 GLU A O 1
ATOM 2629 N N . GLY A 1 328 ? -4.385 6.455 5.951 1.00 86.19 328 GLY A N 1
ATOM 2630 C CA . GLY A 1 328 ? -4.116 5.140 5.365 1.00 86.19 328 GLY A CA 1
ATOM 2631 C C . GLY A 1 328 ? -3.687 5.238 3.901 1.00 86.19 328 GLY A C 1
ATOM 2632 O O . GLY A 1 328 ? -2.669 4.659 3.520 1.00 86.19 328 GLY A O 1
ATOM 2633 N N . GLN A 1 329 ? -4.394 6.040 3.097 1.00 90.00 329 GLN A N 1
ATOM 2634 C CA . GLN A 1 329 ? -4.018 6.316 1.706 1.00 90.00 329 GLN A CA 1
ATOM 2635 C C . GLN A 1 329 ? -2.601 6.914 1.601 1.00 90.00 329 GLN A C 1
ATOM 2637 O O . GLN A 1 329 ? -1.793 6.457 0.794 1.00 90.00 329 GLN A O 1
ATOM 2642 N N . GLN A 1 330 ? -2.272 7.903 2.438 1.00 91.56 330 GLN A N 1
ATOM 2643 C CA . GLN A 1 330 ? -0.953 8.541 2.472 1.00 91.56 330 GLN A CA 1
ATOM 2644 C C . GLN A 1 330 ? 0.148 7.578 2.930 1.00 91.56 330 GLN A C 1
ATOM 2646 O O . GLN A 1 330 ? 1.225 7.571 2.340 1.00 91.56 330 GLN A O 1
ATOM 2651 N N . THR A 1 331 ? -0.133 6.726 3.919 1.00 87.31 331 THR A N 1
ATOM 2652 C CA . THR A 1 331 ? 0.803 5.700 4.408 1.00 87.31 331 THR A CA 1
ATOM 2653 C C . THR A 1 331 ? 1.121 4.667 3.322 1.00 87.31 331 THR A C 1
ATOM 2655 O O . THR A 1 331 ? 2.287 4.359 3.091 1.00 87.31 331 THR A O 1
ATOM 2658 N N . LEU A 1 332 ? 0.114 4.186 2.582 1.00 86.19 332 LEU A N 1
ATOM 2659 C CA . LEU A 1 332 ? 0.312 3.231 1.481 1.00 86.19 332 LEU A CA 1
ATOM 2660 C C . LEU A 1 332 ? 1.039 3.847 0.272 1.00 86.19 332 LEU A C 1
ATOM 2662 O O . LEU A 1 332 ? 1.864 3.183 -0.360 1.00 86.19 332 LEU A O 1
ATOM 2666 N N . LEU A 1 333 ? 0.752 5.110 -0.059 1.00 88.00 333 LEU A N 1
ATOM 2667 C CA . LEU A 1 333 ? 1.375 5.789 -1.199 1.00 88.00 333 LEU A CA 1
ATOM 2668 C C . LEU A 1 333 ? 2.802 6.269 -0.908 1.00 88.00 333 LEU A C 1
ATOM 2670 O O . LEU A 1 333 ? 3.657 6.103 -1.769 1.00 88.00 333 LEU A O 1
ATOM 2674 N N . TYR A 1 334 ? 3.065 6.845 0.268 1.00 88.62 334 TYR A N 1
ATOM 2675 C CA . TYR A 1 334 ? 4.304 7.586 0.559 1.00 88.62 334 TYR A CA 1
ATOM 2676 C C . TYR A 1 334 ? 5.108 7.044 1.750 1.00 88.62 334 TYR A C 1
ATOM 2678 O O . TYR A 1 334 ? 6.158 7.596 2.077 1.00 88.62 334 TYR A O 1
ATOM 2686 N N . GLY A 1 335 ? 4.639 5.986 2.417 1.00 87.12 335 GLY A N 1
ATOM 2687 C CA . GLY A 1 335 ? 5.252 5.402 3.616 1.00 87.12 335 GLY A CA 1
ATOM 2688 C C . GLY A 1 335 ? 4.717 5.982 4.928 1.00 87.12 335 GLY A C 1
ATOM 2689 O O . GLY A 1 335 ? 4.513 5.230 5.876 1.00 87.12 335 GLY A O 1
ATOM 2690 N N . SER A 1 336 ? 4.430 7.287 4.981 1.00 89.69 336 SER A N 1
ATOM 2691 C CA . SER A 1 336 ? 3.770 7.932 6.125 1.00 89.69 336 SER A CA 1
ATOM 2692 C C . SER A 1 336 ? 3.051 9.238 5.733 1.00 89.69 336 SER A C 1
ATOM 2694 O O . SER A 1 336 ? 3.298 9.777 4.645 1.00 89.69 336 SER A O 1
ATOM 2696 N N . PRO A 1 337 ? 2.182 9.793 6.603 1.00 91.38 337 PRO A N 1
ATOM 2697 C CA . PRO A 1 337 ? 1.590 11.117 6.409 1.00 91.38 337 PRO A CA 1
ATOM 2698 C C . PRO A 1 337 ? 2.618 12.262 6.369 1.00 91.38 337 PRO A C 1
ATOM 2700 O O . PRO A 1 337 ? 2.413 13.224 5.625 1.00 91.38 337 PRO A O 1
ATOM 2703 N N . GLU A 1 338 ? 3.738 12.169 7.100 1.00 90.62 338 GLU A N 1
ATOM 2704 C CA . GLU A 1 338 ? 4.825 13.160 7.028 1.00 90.62 338 GLU A CA 1
ATOM 2705 C C . GLU A 1 338 ? 5.591 13.061 5.701 1.00 90.62 338 GLU A C 1
ATOM 2707 O O . GLU A 1 338 ? 5.802 14.074 5.035 1.00 90.62 338 GLU A O 1
ATOM 2712 N N . SER A 1 339 ? 5.933 11.851 5.241 1.00 89.56 339 SER A N 1
ATOM 2713 C CA . SER A 1 339 ? 6.519 11.657 3.905 1.00 89.56 339 SER A CA 1
ATOM 2714 C C . SER A 1 339 ? 5.583 12.154 2.797 1.00 89.56 339 SER A C 1
ATOM 2716 O O . SER A 1 339 ? 6.045 12.721 1.806 1.00 89.56 339 SER A O 1
ATOM 2718 N N . ALA A 1 340 ? 4.264 12.027 2.978 1.00 92.50 340 ALA A N 1
ATOM 2719 C CA . ALA A 1 340 ? 3.277 12.579 2.056 1.00 92.50 340 ALA A CA 1
ATOM 2720 C C . ALA A 1 340 ? 3.258 14.121 2.042 1.00 92.50 340 ALA A C 1
ATOM 2722 O O . ALA A 1 340 ? 3.134 14.713 0.969 1.00 92.50 340 ALA A O 1
ATOM 2723 N N . SER A 1 341 ? 3.390 14.795 3.192 1.00 93.38 341 SER A N 1
ATOM 2724 C CA . SER A 1 341 ? 3.433 16.267 3.233 1.00 93.38 341 SER A CA 1
ATOM 2725 C C . SER A 1 341 ? 4.745 16.813 2.654 1.00 93.38 341 SER A C 1
ATOM 2727 O O . SER A 1 341 ? 4.711 17.741 1.840 1.00 93.38 341 SER A O 1
ATOM 2729 N N . LEU A 1 342 ? 5.877 16.164 2.951 1.00 92.19 342 LEU A N 1
ATOM 2730 C CA . LEU A 1 342 ? 7.175 16.437 2.325 1.00 92.19 342 LEU A CA 1
ATOM 2731 C C . LEU A 1 342 ? 7.130 16.232 0.803 1.00 92.19 342 LEU A C 1
ATOM 2733 O O . LEU A 1 342 ? 7.637 17.068 0.057 1.00 92.19 342 LEU A O 1
ATOM 2737 N N . TYR A 1 343 ? 6.463 15.177 0.318 1.00 92.06 343 TYR A N 1
ATOM 2738 C CA . TYR A 1 343 ? 6.276 14.958 -1.119 1.00 92.06 343 TYR A CA 1
ATOM 2739 C C . TYR A 1 343 ? 5.476 16.082 -1.789 1.00 92.06 343 TYR A C 1
ATOM 2741 O O . TYR A 1 343 ? 5.822 16.505 -2.894 1.00 92.06 343 TYR A O 1
ATOM 2749 N N . MET A 1 344 ? 4.433 16.611 -1.142 1.00 93.81 344 MET A N 1
ATOM 2750 C CA . MET A 1 344 ? 3.685 17.755 -1.683 1.00 93.81 344 MET A CA 1
ATOM 2751 C C . MET A 1 344 ? 4.512 19.050 -1.661 1.00 93.81 344 MET A C 1
ATOM 2753 O O . MET A 1 344 ? 4.386 19.868 -2.569 1.00 93.81 344 MET A O 1
ATOM 2757 N N . ALA A 1 345 ? 5.413 19.206 -0.688 1.00 94.50 345 ALA A N 1
ATOM 2758 C CA . ALA A 1 345 ? 6.346 20.329 -0.604 1.00 94.50 345 ALA A CA 1
ATOM 2759 C C . ALA A 1 345 ? 7.599 20.193 -1.500 1.00 94.50 345 ALA A C 1
ATOM 2761 O O . ALA A 1 345 ? 8.364 21.151 -1.597 1.00 94.50 345 ALA A O 1
ATOM 2762 N N . ARG A 1 346 ? 7.820 19.047 -2.169 1.00 93.44 346 ARG A N 1
ATOM 2763 C CA . ARG A 1 346 ? 9.095 18.693 -2.837 1.00 93.44 346 ARG A CA 1
ATOM 2764 C C . ARG A 1 346 ? 9.636 19.725 -3.831 1.00 93.44 346 ARG A C 1
ATOM 2766 O O . ARG A 1 346 ? 10.842 19.837 -3.975 1.00 93.44 346 ARG A O 1
ATOM 2773 N N . THR A 1 347 ? 8.773 20.498 -4.491 1.00 93.50 347 THR A N 1
ATOM 2774 C CA . THR A 1 347 ? 9.176 21.558 -5.438 1.00 93.50 347 THR A CA 1
ATOM 2775 C C . THR A 1 347 ? 9.819 22.775 -4.765 1.00 93.50 347 THR A C 1
ATOM 2777 O O . THR A 1 347 ? 10.344 23.644 -5.452 1.00 93.50 347 THR A O 1
ATOM 2780 N N . ARG A 1 348 ? 9.785 22.841 -3.428 1.00 94.44 348 ARG A N 1
ATOM 2781 C CA . ARG A 1 348 ? 10.433 23.860 -2.588 1.00 94.44 348 ARG A CA 1
ATOM 2782 C C . ARG A 1 348 ? 11.700 23.336 -1.895 1.00 94.44 348 ARG A C 1
ATOM 2784 O O . ARG A 1 348 ? 12.268 24.045 -1.070 1.00 94.44 348 ARG A O 1
ATOM 2791 N N . LEU A 1 349 ? 12.115 22.098 -2.178 1.00 91.81 349 LEU A N 1
ATOM 2792 C CA . LEU A 1 349 ? 13.276 21.446 -1.572 1.00 91.81 349 LEU A CA 1
ATOM 2793 C C . LEU A 1 349 ? 14.375 21.255 -2.625 1.00 91.81 349 LEU A C 1
ATOM 2795 O O . LEU A 1 349 ? 14.115 20.727 -3.701 1.00 91.81 349 LEU A O 1
ATOM 2799 N N . PHE A 1 350 ? 15.613 21.634 -2.299 1.00 93.69 350 PHE A N 1
ATOM 2800 C CA . PHE A 1 350 ? 16.775 21.403 -3.173 1.00 93.69 350 PHE A CA 1
ATOM 2801 C C . PHE A 1 350 ? 17.116 19.914 -3.338 1.00 93.69 350 PHE A C 1
ATOM 2803 O O . PHE A 1 350 ? 17.650 19.510 -4.366 1.00 93.69 350 PHE A O 1
ATOM 2810 N N . HIS A 1 351 ? 16.796 19.101 -2.330 1.00 90.19 351 HIS A N 1
ATOM 2811 C CA . HIS A 1 351 ? 16.996 17.656 -2.336 1.00 90.19 351 HIS A CA 1
ATOM 2812 C C . HIS A 1 351 ? 15.630 16.955 -2.336 1.00 90.19 351 HIS A C 1
ATOM 2814 O O . HIS A 1 351 ? 14.756 17.350 -1.555 1.00 90.19 351 HIS A O 1
ATOM 2820 N N . PRO A 1 352 ? 15.415 15.923 -3.172 1.00 87.25 352 PRO A N 1
ATOM 2821 C CA . PRO A 1 352 ? 14.159 15.185 -3.176 1.00 87.25 352 PRO A CA 1
ATOM 2822 C C . PRO A 1 352 ? 13.968 14.451 -1.835 1.00 87.25 352 PRO A C 1
ATOM 2824 O O . PRO A 1 352 ? 14.919 13.844 -1.336 1.00 87.25 352 PRO A O 1
ATOM 2827 N N . PRO A 1 353 ? 12.762 14.475 -1.238 1.00 87.31 353 PRO A N 1
ATOM 2828 C CA . PRO A 1 353 ? 12.500 13.749 -0.002 1.00 87.31 353 PRO A CA 1
ATOM 2829 C C . PRO A 1 353 ? 12.563 12.236 -0.242 1.00 87.31 353 PRO A C 1
ATOM 2831 O O . PRO A 1 353 ? 12.050 11.740 -1.246 1.00 87.31 353 PRO A O 1
ATOM 2834 N N . VAL A 1 354 ? 13.147 11.498 0.704 1.00 82.94 354 VAL A N 1
ATOM 2835 C CA . VAL A 1 354 ? 13.090 10.029 0.708 1.00 82.94 354 VAL A CA 1
ATOM 2836 C C . VAL A 1 354 ? 11.659 9.600 1.040 1.00 82.94 354 VAL A C 1
ATOM 2838 O O . VAL A 1 354 ? 11.075 10.060 2.022 1.00 82.94 354 VAL A O 1
ATOM 2841 N N . LEU A 1 355 ? 11.092 8.731 0.205 1.00 84.75 355 LEU A N 1
ATOM 2842 C CA . LEU A 1 355 ? 9.725 8.224 0.326 1.00 84.75 355 LEU A CA 1
ATOM 2843 C C . LEU A 1 355 ? 9.739 6.743 0.712 1.00 84.75 355 LEU A C 1
ATOM 2845 O O . LEU A 1 355 ? 10.705 6.034 0.437 1.00 84.75 355 LEU A O 1
ATOM 2849 N N . GLY A 1 356 ? 8.634 6.272 1.284 1.00 83.62 356 GLY A N 1
ATOM 2850 C CA . GLY A 1 356 ? 8.275 4.855 1.306 1.00 83.62 356 GLY A CA 1
ATOM 2851 C C . GLY A 1 356 ? 7.061 4.575 0.415 1.00 83.62 356 GLY A C 1
ATOM 2852 O O . GLY A 1 356 ? 6.651 5.412 -0.390 1.00 83.62 356 GLY A O 1
ATOM 2853 N N . GLY A 1 357 ? 6.450 3.404 0.601 1.00 84.44 357 GLY A N 1
ATOM 2854 C CA . GLY A 1 357 ? 5.207 3.031 -0.078 1.00 84.44 357 GLY A CA 1
ATOM 2855 C C . GLY A 1 357 ? 5.335 2.907 -1.601 1.00 84.44 357 GLY A C 1
ATOM 2856 O O . GLY A 1 357 ? 6.429 2.767 -2.152 1.00 84.44 357 GLY A O 1
ATOM 2857 N N . LEU A 1 358 ? 4.193 2.960 -2.289 1.00 85.25 358 LEU A N 1
ATOM 2858 C CA . LEU A 1 358 ? 4.115 2.775 -3.744 1.00 85.25 358 LEU A CA 1
ATOM 2859 C C . LEU A 1 358 ? 4.869 3.849 -4.551 1.00 85.25 358 LEU A C 1
ATOM 2861 O O . LEU A 1 358 ? 5.316 3.569 -5.661 1.00 85.25 358 LEU A O 1
ATOM 2865 N N . ALA A 1 359 ? 5.055 5.055 -4.004 1.00 87.25 359 ALA A N 1
ATOM 2866 C CA . ALA A 1 359 ? 5.820 6.130 -4.638 1.00 87.25 359 ALA A CA 1
ATOM 2867 C C . ALA A 1 359 ? 7.346 5.908 -4.602 1.00 87.25 359 ALA A C 1
ATOM 2869 O O . ALA A 1 359 ? 8.063 6.557 -5.361 1.00 87.25 359 ALA A O 1
ATOM 2870 N N . ALA A 1 360 ? 7.843 5.010 -3.742 1.00 85.38 360 ALA A N 1
ATOM 2871 C CA . ALA A 1 360 ? 9.256 4.628 -3.690 1.00 85.38 360 ALA A CA 1
ATOM 2872 C C . ALA A 1 360 ? 9.595 3.450 -4.624 1.00 8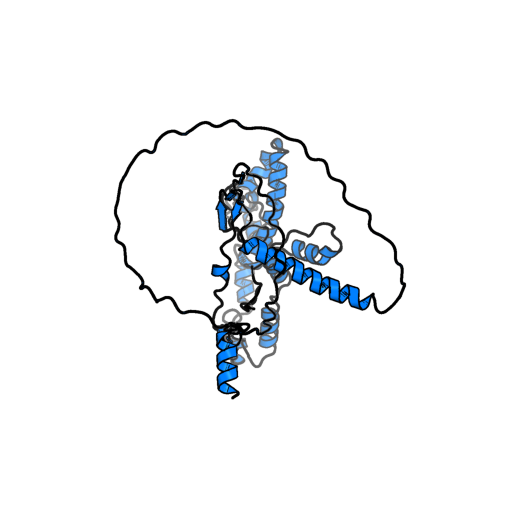5.38 360 ALA A C 1
ATOM 2874 O O . ALA A 1 360 ? 10.728 3.332 -5.089 1.00 85.38 360 ALA A O 1
ATOM 2875 N N . SER A 1 361 ? 8.627 2.577 -4.919 1.00 81.94 361 SER A N 1
ATOM 2876 C CA . SER A 1 361 ? 8.798 1.461 -5.858 1.00 81.94 361 SER A CA 1
ATOM 2877 C C . SER A 1 361 ? 8.747 1.923 -7.317 1.00 81.94 361 SER A C 1
ATOM 2879 O O . SER A 1 361 ? 7.762 2.524 -7.744 1.00 81.94 361 SER A O 1
ATOM 2881 N N . VAL A 1 362 ? 9.779 1.592 -8.102 1.00 80.06 362 VAL A N 1
ATOM 2882 C CA . VAL A 1 362 ? 9.884 1.962 -9.523 1.00 80.06 362 VAL A CA 1
ATOM 2883 C C . VAL A 1 362 ? 10.048 0.699 -10.385 1.00 80.06 362 VAL A C 1
ATOM 2885 O O . VAL A 1 362 ? 11.166 0.205 -10.541 1.00 80.06 362 VAL A O 1
ATOM 2888 N N . PRO A 1 363 ? 8.962 0.131 -10.945 1.00 80.50 363 PRO A N 1
ATOM 2889 C CA . PRO A 1 363 ? 9.060 -1.017 -11.846 1.00 80.50 363 PRO A CA 1
ATOM 2890 C C . PRO A 1 363 ? 9.787 -0.651 -13.150 1.00 80.50 363 PRO A C 1
ATOM 2892 O O . PRO A 1 363 ? 9.527 0.395 -13.745 1.00 80.50 363 PRO A O 1
ATOM 2895 N N . ARG A 1 364 ? 10.678 -1.541 -13.613 1.00 78.56 364 ARG A N 1
ATOM 2896 C CA . ARG A 1 364 ? 11.643 -1.295 -14.707 1.00 78.56 364 ARG A CA 1
ATOM 2897 C C . ARG A 1 364 ? 11.022 -0.783 -16.014 1.00 78.56 364 ARG A C 1
ATOM 2899 O O . ARG A 1 364 ? 11.639 0.039 -16.679 1.00 78.56 364 ARG A O 1
ATOM 2906 N N . PHE A 1 365 ? 9.829 -1.264 -16.359 1.00 81.88 365 PHE A N 1
ATOM 2907 C CA . PHE A 1 365 ? 9.085 -0.896 -17.572 1.00 81.88 365 PHE A CA 1
ATOM 2908 C C . PHE A 1 365 ? 7.756 -0.175 -17.254 1.00 81.88 365 PHE A C 1
ATOM 2910 O O . PHE A 1 365 ? 6.833 -0.165 -18.061 1.00 81.88 365 PHE A O 1
ATOM 2917 N N . GLY A 1 366 ? 7.638 0.423 -16.062 1.00 86.00 366 GLY A N 1
ATOM 2918 C CA . GLY A 1 366 ? 6.399 1.044 -15.591 1.00 86.00 366 GLY A CA 1
ATOM 2919 C C . GLY A 1 366 ? 5.393 0.056 -14.983 1.00 86.00 366 GLY A C 1
ATOM 2920 O O . GLY A 1 366 ? 5.650 -1.138 -14.847 1.00 86.00 366 GLY A O 1
ATOM 2921 N N . TRP A 1 367 ? 4.253 0.588 -14.535 1.00 86.69 367 TRP A N 1
ATOM 2922 C CA . TRP A 1 367 ? 3.221 -0.160 -13.795 1.00 86.69 367 TRP A CA 1
ATOM 2923 C C . TRP A 1 367 ? 2.219 -0.897 -14.695 1.00 86.69 367 TRP A C 1
ATOM 2925 O O . TRP A 1 367 ? 1.514 -1.799 -14.243 1.00 86.69 367 TRP A O 1
ATOM 2935 N N . SER A 1 368 ? 2.128 -0.502 -15.963 1.00 89.38 368 SER A N 1
ATOM 2936 C CA . SER A 1 368 ? 1.298 -1.139 -16.981 1.00 89.38 368 SER A CA 1
ATOM 2937 C C . SER A 1 368 ? 2.089 -2.217 -17.716 1.00 89.38 368 SER A C 1
ATOM 2939 O O . SER A 1 368 ? 3.175 -1.941 -18.209 1.00 89.38 368 SER A O 1
ATOM 2941 N N . ASN A 1 369 ? 1.509 -3.404 -17.909 1.00 88.75 369 ASN A N 1
ATOM 2942 C CA . ASN A 1 369 ? 2.126 -4.495 -18.684 1.00 88.75 369 ASN A CA 1
ATOM 2943 C C . ASN A 1 369 ? 2.078 -4.265 -20.216 1.00 88.75 369 ASN A C 1
ATOM 2945 O O . ASN A 1 369 ? 1.917 -5.215 -20.981 1.00 88.75 369 ASN A O 1
ATOM 2949 N N . ILE A 1 370 ? 2.145 -3.007 -20.658 1.00 89.69 370 ILE A N 1
ATOM 2950 C CA . ILE A 1 370 ? 2.150 -2.612 -22.070 1.00 89.69 370 ILE A CA 1
ATOM 2951 C C . ILE A 1 370 ? 3.604 -2.619 -22.546 1.00 89.69 370 ILE A C 1
ATOM 2953 O O . ILE A 1 370 ? 4.459 -2.006 -21.916 1.00 89.69 370 ILE A O 1
ATOM 2957 N N . LEU A 1 371 ? 3.878 -3.312 -23.648 1.00 86.50 371 LEU A N 1
ATOM 2958 C CA . LEU A 1 371 ? 5.216 -3.497 -24.203 1.00 86.50 371 LEU A CA 1
ATOM 2959 C C . LEU A 1 371 ? 5.280 -2.884 -25.604 1.00 86.50 371 LEU A C 1
ATOM 2961 O O . LEU A 1 371 ? 4.571 -3.334 -26.507 1.00 86.50 371 LEU A O 1
ATOM 2965 N N . VAL A 1 372 ? 6.143 -1.884 -25.794 1.00 86.69 372 VAL A N 1
ATOM 2966 C CA . VAL A 1 372 ? 6.419 -1.249 -27.093 1.00 86.69 372 VAL A CA 1
ATOM 2967 C C . VAL A 1 372 ? 7.753 -1.786 -27.628 1.00 86.69 372 VAL A C 1
ATOM 2969 O O . VAL A 1 372 ? 8.790 -1.536 -27.019 1.00 86.69 372 VAL A O 1
ATOM 2972 N N . PRO A 1 373 ? 7.778 -2.555 -28.732 1.00 77.88 373 PRO A N 1
ATOM 2973 C CA . PRO A 1 373 ? 9.027 -3.126 -29.231 1.00 77.88 373 PRO A CA 1
ATOM 2974 C C . PRO A 1 373 ? 9.948 -2.072 -29.862 1.00 77.88 373 PRO A C 1
ATOM 2976 O O . PRO A 1 373 ? 9.682 -1.581 -30.957 1.00 77.88 373 PRO A O 1
ATOM 2979 N N . GLY A 1 374 ? 11.066 -1.776 -29.199 1.00 70.75 374 GLY A N 1
ATOM 2980 C CA . GLY A 1 374 ? 12.077 -0.826 -29.683 1.00 70.75 374 GLY A CA 1
ATOM 2981 C C . GLY A 1 374 ? 12.799 -0.065 -28.571 1.00 70.75 374 GLY A C 1
ATOM 2982 O O . GLY A 1 374 ? 13.884 0.457 -28.823 1.00 70.75 374 GLY A O 1
ATOM 2983 N N . GLU A 1 375 ? 12.216 -0.050 -27.370 1.00 48.41 375 GLU A N 1
ATOM 2984 C CA . GLU A 1 375 ? 12.790 0.474 -26.119 1.00 48.41 375 GLU A CA 1
ATOM 2985 C C . GLU A 1 375 ? 13.384 -0.649 -25.242 1.00 48.41 375 GLU A C 1
ATOM 2987 O O . GLU A 1 375 ? 12.913 -1.807 -25.367 1.00 48.41 375 GLU A O 1
#

Foldseek 3Di:
DVVVVVVVVCVVPVCVVVVPAWDAAAEDEDAAAEDEPCCVPCVDPVPVPVCPCCCDLPVVDCLHQVNLVVQPDDPPDDPDGDHPNPLCVLLVHHSVLSSCPVRVPDLSVLQVVLVVVVVVVVVVVCCVVPVVCCVPCVSNVVPDPPPPDPPDPQPDLQAARQPFFFKDKAFFDFQDPVNLLVVLVVVVVVCVVVVVVVVVVPVDDDDDDDDDDDDDDDDDDDDDDDDDDDDDDDDDDDDDDDDDDDDDDDDDDDDDDDDDPPVPSPRDDTDPGDGDDMDIDGGHRDGDDPVVLLDFDNHDYDDHHYDYPDPVSVVVSVCVVVVPDPQSVQCQQWVGPVSSVLQVCQVVDPDGDRTDHPPSHDDPVDDGSIDGPPD

InterPro domains:
  IPR050520 INO80/SWR1 chromatin remodeling helicase [PTHR45685] (1-220)

Radius of gyration: 38.21 Å; chains: 1; bounding box: 104×71×120 Å